Protein AF-A0A7C3WBP4-F1 (afdb_monomer_lite)

Radius of gyration: 30.8 Å; chains: 1; bounding box: 72×58×110 Å

Foldseek 3Di:
DVVVVVVVVVVVVVVVVVVVVVVVVLPDDLVNLLLVLLVVLLVLLVVLLVVVVVCLVPPQDVVCVVCVVVVVVLSVVSVVVSVVLVVCSVDPNVVVLLDLVNLVVLLVSLLVSCLSVQLPVPPSSLSSLCSSLSSLLSSLSSDPDNVVSLVSSVVSLVSSLVSSVVSCVVNPVDVVNCVVVVVVVVNVVSSVVSVVSSVVSSVVSVVSNVVVVVSVVVVVVVVVVVVVVVVVVVVVVVVVVVVVVVVVVVVVVVVVVVD

Secondary structure (DSSP, 8-state):
-HHHHHHHHHHHHHHHHHHHHHHHHHT--HHHHHHHHHHHHHHHHHHHHHHHHHHHHH---HHHHTTHHHHHHHHHHHHHHHHHHHHHHHSTTGGGGGSHHHHHHHHHHHHHHHHHTTS-STTHHHHHHTHHHHHHHHHGGG-S-HHHHHHHHHHHHHHHHHHHHHHHHHTT--HHHHHHTT-HHHHHHHHHHHHHHHHHHHHHHHHHHHHHHHHHHHHHHHHHHHHHHHHHHHHHHHHHHHHHHHHHHHHHHHHHH--

Structure (mmCIF, N/CA/C/O backbone):
data_AF-A0A7C3WBP4-F1
#
_entry.id   AF-A0A7C3WBP4-F1
#
loop_
_atom_site.group_PDB
_atom_site.id
_atom_site.type_symbol
_atom_site.label_atom_id
_atom_site.label_alt_id
_atom_site.label_comp_id
_atom_site.label_asym_id
_atom_site.label_entity_id
_atom_site.label_seq_id
_atom_site.pdbx_PDB_ins_code
_atom_site.Cartn_x
_atom_site.Cartn_y
_atom_site.Cartn_z
_atom_site.occupancy
_atom_site.B_iso_or_equiv
_atom_site.auth_seq_id
_atom_site.auth_comp_id
_atom_site.auth_asym_id
_atom_site.auth_atom_id
_atom_site.pdbx_PDB_model_num
ATOM 1 N N . MET A 1 1 ? 28.122 -47.695 -19.929 1.00 51.38 1 MET A N 1
ATOM 2 C CA . MET A 1 1 ? 27.807 -46.635 -20.919 1.00 51.38 1 MET A CA 1
ATOM 3 C C . MET A 1 1 ? 26.401 -46.049 -20.738 1.00 51.38 1 MET A C 1
ATOM 5 O O . MET A 1 1 ? 26.296 -44.835 -20.684 1.00 51.38 1 MET A O 1
ATOM 9 N N . LYS A 1 2 ? 25.347 -46.861 -20.530 1.00 47.09 2 LYS A N 1
ATOM 10 C CA . LYS A 1 2 ? 23.971 -46.376 -20.264 1.00 47.09 2 LYS A CA 1
ATOM 11 C C . LYS A 1 2 ? 23.819 -45.474 -19.022 1.00 47.09 2 LYS A C 1
ATOM 13 O O . LYS A 1 2 ? 23.093 -44.494 -19.085 1.00 47.09 2 LYS A O 1
ATOM 18 N N . HIS A 1 3 ? 24.561 -45.740 -17.943 1.00 45.12 3 HIS A N 1
ATOM 19 C CA . HIS A 1 3 ? 24.489 -44.931 -16.714 1.00 45.12 3 HIS A CA 1
ATOM 20 C C . HIS A 1 3 ? 24.993 -43.488 -16.873 1.00 45.12 3 HIS A C 1
ATOM 22 O O . HIS A 1 3 ? 24.473 -42.579 -16.243 1.00 45.12 3 HIS A O 1
ATOM 28 N N . LYS A 1 4 ? 25.977 -43.269 -17.754 1.00 44.66 4 LYS A N 1
ATOM 29 C CA . LYS A 1 4 ? 26.567 -41.944 -17.989 1.00 44.66 4 LYS A CA 1
ATOM 30 C C . LYS A 1 4 ? 25.650 -41.052 -18.834 1.00 44.66 4 LYS A C 1
ATOM 32 O O . LYS A 1 4 ? 25.711 -39.839 -18.731 1.00 44.66 4 LYS A O 1
ATOM 37 N N . VAL A 1 5 ? 24.787 -41.663 -19.651 1.00 46.84 5 VAL A N 1
ATOM 38 C CA . VAL A 1 5 ? 23.806 -40.956 -20.485 1.00 46.84 5 VAL A CA 1
ATOM 39 C C . VAL A 1 5 ? 22.612 -40.490 -19.647 1.00 46.84 5 VAL A C 1
ATOM 41 O O . VAL A 1 5 ? 22.175 -39.361 -19.826 1.00 46.84 5 VAL A O 1
ATOM 44 N N . SER A 1 6 ? 22.133 -41.286 -18.679 1.00 46.16 6 SER A N 1
ATOM 45 C CA . SER A 1 6 ? 21.039 -40.842 -17.796 1.00 46.16 6 SER A CA 1
ATOM 46 C C . SER A 1 6 ? 21.458 -39.687 -16.882 1.00 46.16 6 SER A C 1
ATOM 48 O O . SER A 1 6 ? 20.671 -38.786 -16.635 1.00 46.16 6 SER A O 1
ATOM 50 N N . GLU A 1 7 ? 22.707 -39.680 -16.417 1.00 45.12 7 GLU A N 1
ATOM 51 C CA . GLU A 1 7 ? 23.247 -38.618 -15.559 1.00 45.12 7 GLU A CA 1
ATOM 52 C C . GLU A 1 7 ? 23.439 -37.286 -16.312 1.00 45.12 7 GLU A C 1
ATOM 54 O O . GLU A 1 7 ? 23.287 -36.212 -15.734 1.00 45.12 7 GLU A O 1
ATOM 59 N N . ILE A 1 8 ? 23.719 -37.351 -17.620 1.00 50.28 8 ILE A N 1
ATOM 60 C CA . ILE A 1 8 ? 23.782 -36.174 -18.498 1.00 50.28 8 ILE A CA 1
ATOM 61 C C . ILE A 1 8 ? 22.373 -35.638 -18.780 1.00 50.28 8 ILE A C 1
ATOM 63 O O . ILE A 1 8 ? 22.179 -34.431 -18.719 1.00 50.28 8 ILE A O 1
ATOM 67 N N . ILE A 1 9 ? 21.387 -36.509 -19.024 1.00 51.59 9 ILE A N 1
ATOM 68 C CA . ILE A 1 9 ? 19.996 -36.095 -19.283 1.00 51.59 9 ILE A CA 1
ATOM 69 C C . ILE A 1 9 ? 19.389 -35.404 -18.051 1.00 51.59 9 ILE A C 1
ATOM 71 O O . ILE A 1 9 ? 18.814 -34.332 -18.185 1.00 51.59 9 ILE A O 1
ATOM 75 N N . ILE A 1 10 ? 19.607 -35.945 -16.846 1.00 52.06 10 ILE A N 1
ATOM 76 C CA . ILE A 1 10 ? 19.109 -35.336 -15.597 1.00 52.06 10 ILE A CA 1
ATOM 77 C C . ILE A 1 10 ? 19.755 -33.962 -15.349 1.00 52.06 10 ILE A C 1
ATOM 79 O O . ILE A 1 10 ? 19.073 -33.025 -1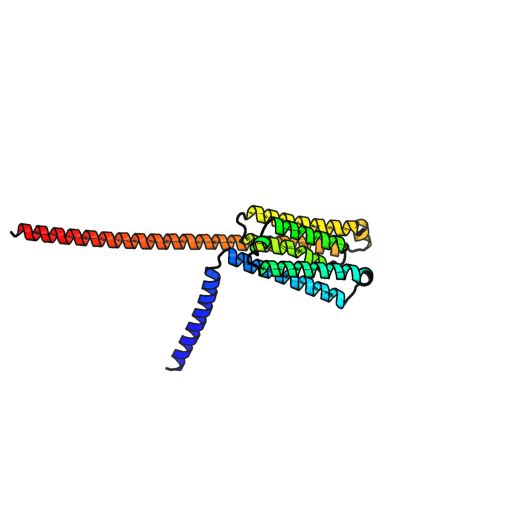4.942 1.00 52.06 10 ILE A O 1
ATOM 83 N N . LYS A 1 11 ? 21.054 -33.805 -15.646 1.00 49.25 11 LYS A N 1
ATOM 84 C CA . LYS A 1 11 ? 21.731 -32.502 -15.542 1.00 49.25 11 LYS A CA 1
ATOM 85 C C . LYS A 1 11 ? 21.245 -31.491 -16.576 1.00 49.25 11 LYS A C 1
ATOM 87 O O . LYS A 1 11 ? 21.217 -30.307 -16.266 1.00 49.25 11 LYS A O 1
ATOM 92 N N . VAL A 1 12 ? 20.886 -31.924 -17.784 1.00 52.22 12 VAL A N 1
ATOM 93 C CA . VAL A 1 12 ? 20.339 -31.034 -18.821 1.00 52.22 12 VAL A CA 1
ATOM 94 C C . VAL A 1 12 ? 18.941 -30.546 -18.432 1.00 52.22 12 VAL A C 1
ATOM 96 O O . VAL A 1 12 ? 18.700 -29.348 -18.533 1.00 52.22 12 VAL A O 1
ATOM 99 N N . ASP A 1 13 ? 18.085 -31.412 -17.880 1.00 49.28 13 ASP A N 1
ATOM 100 C CA . ASP A 1 13 ? 16.762 -31.020 -17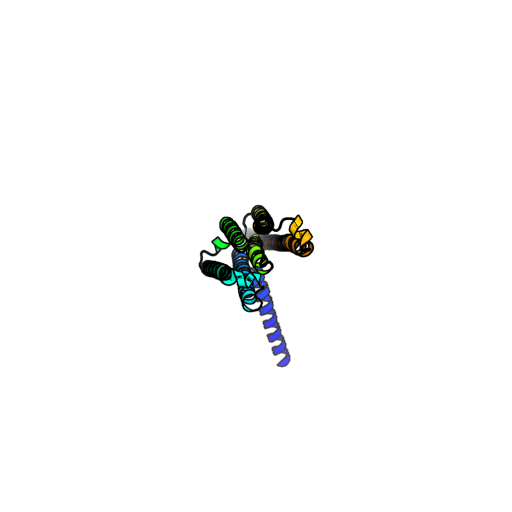.364 1.00 49.28 13 ASP A CA 1
ATOM 101 C C . ASP A 1 13 ? 16.864 -30.074 -16.153 1.00 49.28 13 ASP A C 1
ATOM 103 O O . ASP A 1 13 ? 16.147 -29.076 -16.080 1.00 49.28 13 ASP A O 1
ATOM 107 N N . GLU A 1 14 ? 17.782 -30.317 -15.208 1.00 49.53 14 GLU A N 1
ATOM 108 C CA . GLU A 1 14 ? 18.016 -29.384 -14.092 1.00 49.53 14 GLU A CA 1
ATOM 109 C C . GLU A 1 14 ? 18.546 -28.027 -14.574 1.00 49.53 14 GLU A C 1
ATOM 111 O O . GLU A 1 14 ? 18.129 -26.986 -14.061 1.00 49.53 14 GLU A O 1
ATOM 116 N N . ILE A 1 15 ? 19.432 -28.012 -15.575 1.00 51.66 15 ILE A N 1
ATOM 117 C CA . ILE A 1 15 ? 19.959 -26.774 -16.161 1.00 51.66 15 ILE A CA 1
ATOM 118 C C . ILE A 1 15 ? 18.868 -26.037 -16.940 1.00 51.66 15 ILE A C 1
ATOM 120 O O . ILE A 1 15 ? 18.790 -24.819 -16.811 1.00 51.66 15 ILE A O 1
ATOM 124 N N . GLU A 1 16 ? 17.998 -26.727 -17.681 1.00 47.56 16 GLU A N 1
ATOM 125 C CA . GLU A 1 16 ? 16.857 -26.111 -18.370 1.00 47.56 16 GLU A CA 1
ATOM 126 C C . GLU A 1 16 ? 15.838 -25.540 -17.388 1.00 47.56 16 GLU A C 1
ATOM 128 O O . GLU A 1 16 ? 15.382 -24.416 -17.581 1.00 47.56 16 GLU A O 1
ATOM 133 N N . VAL A 1 17 ? 15.524 -26.242 -16.297 1.00 53.50 17 VAL A N 1
ATOM 134 C CA . VAL A 1 17 ? 14.627 -25.720 -15.260 1.00 53.50 17 VAL A CA 1
ATOM 135 C C . VAL A 1 17 ? 15.263 -24.504 -14.587 1.00 53.50 17 VAL A C 1
ATOM 137 O O . VAL A 1 17 ? 14.624 -23.457 -14.498 1.00 53.50 17 VAL A O 1
ATOM 140 N N . VAL A 1 18 ? 16.533 -24.569 -14.179 1.00 49.41 18 VAL A N 1
ATOM 141 C CA . VAL A 1 18 ? 17.233 -23.429 -13.560 1.00 49.41 18 VAL A CA 1
ATOM 142 C C . VAL A 1 18 ? 17.379 -22.257 -14.536 1.00 49.41 18 VAL A C 1
ATOM 144 O O . VAL A 1 18 ? 17.159 -21.116 -14.126 1.00 49.41 18 VAL A O 1
ATOM 147 N N . MET A 1 19 ? 17.664 -22.508 -15.818 1.00 44.16 19 MET A N 1
ATOM 148 C CA . MET A 1 19 ? 17.686 -21.492 -16.876 1.00 44.16 19 MET A CA 1
ATOM 149 C C . MET A 1 19 ? 16.302 -20.916 -17.146 1.00 44.16 19 MET A C 1
ATOM 151 O O . MET A 1 19 ? 16.201 -19.715 -17.358 1.00 44.16 19 MET A O 1
ATOM 155 N N . MET A 1 20 ? 15.238 -21.714 -17.101 1.00 40.59 20 MET A N 1
ATOM 156 C CA . MET A 1 20 ? 13.864 -21.250 -17.285 1.00 40.59 20 MET A CA 1
ATOM 157 C C . MET A 1 20 ? 13.414 -20.397 -16.096 1.00 40.59 20 MET A C 1
ATOM 159 O O . MET A 1 20 ? 12.808 -19.348 -16.299 1.00 40.59 20 MET A O 1
ATOM 163 N N . TRP A 1 21 ? 13.784 -20.756 -14.863 1.00 43.97 21 TRP A N 1
ATOM 164 C CA . TRP A 1 21 ? 13.584 -19.909 -13.681 1.00 43.97 21 TRP A CA 1
ATOM 165 C C . TRP A 1 21 ? 14.428 -18.626 -13.743 1.00 43.97 21 TRP A C 1
ATOM 167 O O . TRP A 1 21 ? 13.912 -17.554 -13.420 1.00 43.97 21 TRP A O 1
ATOM 177 N N . HIS A 1 22 ? 15.679 -18.697 -14.214 1.00 42.62 22 HIS A N 1
ATOM 178 C CA . HIS A 1 22 ? 16.534 -17.523 -14.438 1.00 42.62 22 HIS A CA 1
ATOM 179 C C . HIS A 1 22 ? 15.993 -16.614 -15.549 1.00 42.62 22 HIS A C 1
ATOM 181 O O . HIS A 1 22 ? 15.959 -15.401 -15.371 1.00 42.62 22 HIS A O 1
ATOM 187 N N . ALA A 1 23 ? 15.518 -17.173 -16.663 1.00 39.62 23 ALA A N 1
ATOM 188 C CA . ALA A 1 23 ? 14.937 -16.454 -17.796 1.00 39.62 23 ALA A CA 1
ATOM 189 C C . ALA A 1 23 ? 13.583 -15.827 -17.432 1.00 39.62 23 ALA A C 1
ATOM 191 O O . ALA A 1 23 ? 13.348 -14.654 -17.722 1.00 39.62 23 ALA A O 1
ATOM 192 N N . MET A 1 24 ? 12.734 -16.558 -16.702 1.00 40.62 24 MET A N 1
ATOM 193 C CA . MET A 1 24 ? 11.450 -16.059 -16.204 1.00 40.62 24 MET A CA 1
ATOM 194 C C . MET A 1 24 ? 11.641 -14.927 -15.187 1.00 40.62 24 MET A C 1
ATOM 196 O O . MET A 1 24 ? 10.845 -13.988 -15.155 1.00 40.62 24 MET A O 1
ATOM 200 N N . TRP A 1 25 ? 12.714 -14.966 -14.389 1.00 42.81 25 TRP A N 1
ATOM 201 C CA . TRP A 1 25 ? 13.120 -13.824 -13.575 1.00 42.81 25 TRP A CA 1
ATOM 202 C C . TRP A 1 25 ? 13.765 -12.715 -14.404 1.00 42.81 25 TRP A C 1
ATOM 204 O O . TRP A 1 25 ? 13.549 -11.560 -14.049 1.00 42.81 25 TRP A O 1
ATOM 214 N N . HIS A 1 26 ? 14.481 -13.012 -15.498 1.00 47.22 26 HIS A N 1
ATOM 215 C CA . HIS A 1 26 ? 15.212 -12.063 -16.357 1.00 47.22 26 HIS A CA 1
ATOM 216 C C . HIS A 1 26 ? 14.367 -11.266 -17.367 1.00 47.22 26 HIS A C 1
ATOM 218 O O . HIS A 1 26 ? 14.842 -10.221 -17.818 1.00 47.22 26 HIS A O 1
ATOM 224 N N . SER A 1 27 ? 13.087 -11.588 -17.575 1.00 41.62 27 SER A N 1
ATOM 225 C CA . SER A 1 27 ? 12.196 -10.821 -18.471 1.00 41.62 27 SER A CA 1
ATOM 226 C C . SER A 1 27 ? 10.934 -10.234 -17.818 1.00 41.62 27 SER A C 1
ATOM 228 O O . SER A 1 27 ? 9.964 -9.937 -18.514 1.00 41.62 27 SER A O 1
ATOM 230 N N . MET A 1 28 ? 10.889 -10.081 -16.490 1.00 52.31 28 MET A N 1
ATOM 231 C CA . MET A 1 28 ? 9.718 -9.485 -15.839 1.00 52.31 28 MET A CA 1
ATOM 232 C C . MET A 1 28 ? 9.592 -7.994 -16.174 1.00 52.31 28 MET A C 1
ATOM 234 O O . MET A 1 28 ? 10.261 -7.149 -15.583 1.00 52.31 28 MET A O 1
ATOM 238 N N . ASN A 1 29 ? 8.681 -7.686 -17.095 1.00 65.31 29 ASN A N 1
ATOM 239 C CA . ASN A 1 29 ? 8.215 -6.333 -17.382 1.00 65.31 29 ASN A CA 1
ATOM 240 C C . ASN A 1 29 ? 7.653 -5.703 -16.085 1.00 65.31 29 ASN A C 1
ATOM 242 O O . ASN A 1 29 ? 6.989 -6.393 -15.301 1.00 65.31 29 ASN A O 1
ATOM 246 N N . ALA A 1 30 ? 7.888 -4.411 -15.835 1.00 62.41 30 ALA A N 1
ATOM 247 C CA . ALA A 1 30 ? 7.470 -3.713 -14.608 1.00 62.41 30 ALA A CA 1
ATOM 248 C C . ALA A 1 30 ? 5.969 -3.899 -14.292 1.00 62.41 30 ALA A C 1
ATOM 250 O O . ALA A 1 30 ? 5.559 -3.988 -13.131 1.00 62.41 30 ALA A O 1
ATOM 251 N N . GLN A 1 31 ? 5.150 -4.067 -15.332 1.00 66.31 31 GLN A N 1
ATOM 252 C CA . GLN A 1 31 ? 3.725 -4.371 -15.228 1.00 66.31 31 GLN A CA 1
ATOM 253 C C . GLN A 1 31 ? 3.434 -5.766 -14.638 1.00 66.31 31 GLN A C 1
ATOM 255 O O . GLN A 1 31 ? 2.521 -5.911 -13.824 1.00 66.31 31 GLN A O 1
ATOM 260 N N . GLN A 1 32 ? 4.221 -6.788 -14.991 1.00 71.50 32 GLN A N 1
ATOM 261 C CA . GLN A 1 32 ? 4.100 -8.140 -14.429 1.00 71.50 32 GLN A CA 1
ATOM 262 C C . GLN A 1 32 ? 4.554 -8.179 -12.967 1.00 71.50 32 GLN A C 1
ATOM 264 O O . GLN A 1 32 ? 3.916 -8.839 -12.145 1.00 71.50 32 GLN A O 1
ATOM 269 N N . VAL A 1 33 ? 5.615 -7.437 -12.628 1.00 70.44 33 VAL A N 1
ATOM 270 C CA . VAL A 1 33 ? 6.060 -7.253 -11.237 1.00 70.44 33 VAL A CA 1
ATOM 271 C C . VAL A 1 33 ? 4.937 -6.615 -10.419 1.00 70.44 33 VAL A C 1
ATOM 273 O O . VAL A 1 33 ? 4.509 -7.186 -9.417 1.00 70.44 33 VAL A O 1
ATOM 276 N N . GLY A 1 34 ? 4.375 -5.498 -10.891 1.00 69.69 34 GLY A N 1
ATOM 277 C CA . GLY A 1 34 ? 3.265 -4.814 -10.222 1.00 69.69 34 GLY A CA 1
ATOM 278 C C . GLY A 1 34 ? 2.016 -5.687 -10.059 1.00 69.69 34 GLY A C 1
ATOM 279 O O . GLY A 1 34 ? 1.352 -5.630 -9.022 1.00 69.69 34 GLY A O 1
ATOM 280 N N . TYR A 1 35 ? 1.705 -6.535 -11.042 1.00 76.12 35 TYR A N 1
ATOM 281 C CA . TYR A 1 35 ? 0.592 -7.482 -10.959 1.00 76.12 35 TYR A CA 1
ATOM 282 C C . TYR A 1 35 ? 0.813 -8.556 -9.885 1.00 76.12 35 TYR A C 1
ATOM 284 O O . TYR A 1 35 ? -0.060 -8.764 -9.041 1.00 76.12 35 TYR A O 1
ATOM 292 N N . ARG A 1 36 ? 1.993 -9.190 -9.847 1.00 76.19 36 ARG A N 1
ATOM 293 C CA . ARG A 1 36 ? 2.329 -10.185 -8.810 1.00 76.19 36 ARG A CA 1
ATOM 294 C C . ARG A 1 36 ? 2.331 -9.569 -7.410 1.00 76.19 36 ARG A C 1
ATOM 296 O O . ARG A 1 36 ? 1.821 -10.171 -6.472 1.00 76.19 36 ARG A O 1
ATOM 303 N N . LEU A 1 37 ? 2.834 -8.346 -7.277 1.00 74.00 37 LEU A N 1
ATOM 304 C CA . LEU A 1 37 ? 2.830 -7.611 -6.012 1.00 74.00 37 LEU A CA 1
ATOM 305 C C . LEU A 1 37 ? 1.409 -7.251 -5.547 1.00 74.00 37 LEU A C 1
ATOM 307 O O . LEU A 1 37 ? 1.123 -7.292 -4.352 1.00 74.00 37 LEU A O 1
ATOM 311 N N . SER A 1 38 ? 0.491 -6.986 -6.483 1.00 75.88 38 SER A N 1
ATOM 312 C CA . SER A 1 38 ? -0.932 -6.773 -6.173 1.00 75.88 38 SER A CA 1
ATOM 313 C C . SER A 1 38 ? -1.587 -8.049 -5.618 1.00 75.88 38 SER A C 1
ATOM 315 O O . SER A 1 38 ? -2.369 -7.971 -4.673 1.00 75.88 38 SER A O 1
ATOM 317 N N . TRP A 1 39 ? -1.222 -9.228 -6.135 1.00 80.19 39 TRP A N 1
ATOM 318 C CA . TRP A 1 39 ? -1.660 -10.520 -5.587 1.00 80.19 39 TRP A CA 1
ATOM 319 C C . TRP A 1 39 ? -1.155 -10.768 -4.167 1.00 80.19 39 TRP A C 1
ATOM 321 O O . TRP A 1 39 ? -1.930 -11.202 -3.316 1.00 80.19 39 TRP A O 1
ATOM 331 N N . VAL A 1 40 ? 0.112 -10.450 -3.888 1.00 78.56 40 VAL A N 1
ATOM 332 C CA . VAL A 1 40 ? 0.677 -10.556 -2.532 1.00 78.56 40 VAL A CA 1
ATOM 333 C C . VAL A 1 40 ? -0.095 -9.664 -1.559 1.00 78.56 40 VAL A C 1
ATOM 335 O O . VAL A 1 40 ? -0.485 -10.124 -0.487 1.00 78.56 40 VAL A O 1
ATOM 338 N N . ALA A 1 41 ? -0.392 -8.420 -1.950 1.00 75.44 41 ALA A N 1
ATOM 339 C CA . ALA A 1 41 ? -1.200 -7.517 -1.134 1.00 75.44 41 ALA A CA 1
ATOM 340 C C . ALA A 1 41 ? -2.596 -8.098 -0.848 1.00 75.44 41 ALA A C 1
ATOM 342 O O . ALA A 1 41 ? -3.038 -8.062 0.300 1.00 75.44 41 ALA A O 1
ATOM 343 N N . MET A 1 42 ? -3.269 -8.675 -1.853 1.00 82.19 42 MET A N 1
ATOM 344 C CA . MET A 1 42 ? -4.584 -9.307 -1.674 1.00 82.19 42 MET A CA 1
ATOM 345 C C . MET A 1 42 ? -4.533 -10.529 -0.758 1.00 82.19 42 MET A C 1
ATOM 347 O O . MET A 1 42 ? -5.394 -10.673 0.108 1.00 82.19 42 MET A O 1
ATOM 351 N N . LEU A 1 43 ? -3.509 -11.374 -0.887 1.00 81.75 43 LEU A N 1
ATOM 352 C CA . LEU A 1 43 ? -3.334 -12.542 -0.024 1.00 81.75 43 LEU A CA 1
ATOM 353 C C . LEU A 1 43 ? -3.158 -12.127 1.441 1.00 81.75 43 LEU A C 1
ATOM 355 O O . LEU A 1 43 ? -3.785 -12.711 2.322 1.00 81.75 43 LEU A O 1
ATOM 359 N N . ILE A 1 44 ? -2.389 -11.067 1.700 1.00 76.50 44 ILE A N 1
ATOM 360 C CA . ILE A 1 44 ? -2.230 -10.505 3.048 1.00 76.50 44 ILE A CA 1
ATOM 361 C C . ILE A 1 44 ? -3.580 -10.031 3.610 1.00 76.50 44 ILE A C 1
ATOM 363 O O . ILE A 1 44 ? -3.862 -10.289 4.780 1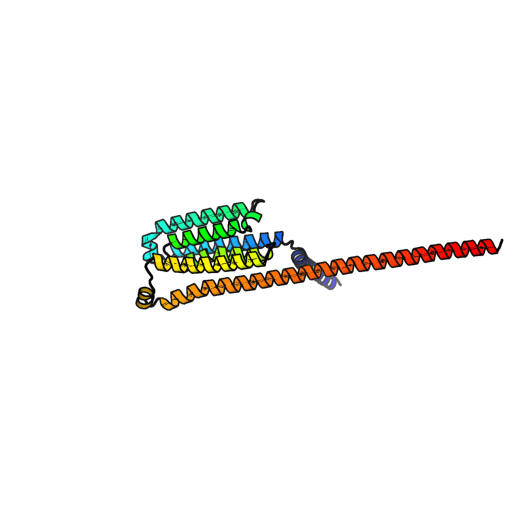.00 76.50 44 ILE A O 1
ATOM 367 N N . ARG A 1 45 ? -4.454 -9.419 2.790 1.00 77.31 45 ARG A N 1
ATOM 368 C CA . ARG A 1 45 ? -5.816 -9.046 3.230 1.00 77.31 45 ARG A CA 1
ATOM 369 C C . ARG A 1 45 ? -6.636 -10.256 3.641 1.00 77.31 45 ARG A C 1
ATOM 371 O O . ARG A 1 45 ? -7.273 -10.235 4.689 1.00 77.31 45 ARG A O 1
ATOM 378 N N . VAL A 1 46 ? -6.617 -11.304 2.819 1.00 80.50 46 VAL A N 1
ATOM 379 C CA . VAL A 1 46 ? -7.371 -12.534 3.080 1.00 80.50 46 VAL A CA 1
ATOM 380 C C . VAL A 1 46 ? -6.883 -13.191 4.368 1.00 80.50 46 VAL A C 1
ATOM 382 O O . VAL A 1 46 ? -7.701 -13.526 5.218 1.00 80.50 46 VAL A O 1
ATOM 385 N N . VAL A 1 47 ? -5.568 -13.308 4.565 1.00 80.44 47 VAL A N 1
ATOM 386 C CA . VAL A 1 47 ? -4.994 -13.869 5.799 1.00 80.44 47 VAL A CA 1
ATOM 387 C C . VAL A 1 47 ? -5.382 -13.032 7.022 1.00 80.44 47 VAL A C 1
ATOM 389 O O . VAL A 1 47 ? -5.785 -13.597 8.038 1.00 80.44 47 VAL A O 1
ATOM 392 N N . ALA A 1 48 ? -5.334 -11.700 6.924 1.00 74.25 48 ALA A N 1
ATOM 393 C CA . ALA A 1 48 ? -5.758 -10.813 8.007 1.00 74.25 48 ALA A CA 1
ATOM 394 C C . ALA A 1 48 ? -7.253 -10.972 8.343 1.00 74.25 48 ALA A C 1
ATOM 396 O O . ALA A 1 48 ? -7.609 -10.995 9.520 1.00 74.25 48 ALA A O 1
ATOM 397 N N . LEU A 1 49 ? -8.119 -11.140 7.336 1.00 76.81 49 LEU A N 1
ATOM 398 C CA . LEU A 1 49 ? -9.547 -11.418 7.532 1.00 76.81 49 LEU A CA 1
ATOM 399 C C . LEU A 1 49 ? -9.788 -12.792 8.162 1.00 76.81 49 LEU A C 1
ATOM 401 O O . LEU A 1 49 ? -10.580 -12.902 9.092 1.00 76.81 49 LEU A O 1
ATOM 405 N N . VAL A 1 50 ? -9.105 -13.840 7.700 1.00 77.06 50 VAL A N 1
ATOM 406 C CA . VAL A 1 50 ? -9.226 -15.187 8.283 1.00 77.06 50 VAL A CA 1
ATOM 407 C C . VAL A 1 50 ? -8.791 -15.172 9.747 1.00 77.06 50 VAL A C 1
ATOM 409 O O . VAL A 1 50 ? -9.486 -15.715 10.604 1.00 77.06 50 VAL A O 1
ATOM 412 N N . TYR A 1 51 ? -7.688 -14.487 10.052 1.00 73.69 51 TYR A N 1
ATOM 413 C CA . TYR A 1 51 ? -7.244 -14.273 11.426 1.00 73.69 51 TYR A CA 1
ATOM 414 C C . TYR A 1 51 ? -8.293 -13.504 12.248 1.00 73.69 51 TYR A C 1
ATOM 416 O O . TYR A 1 51 ? -8.585 -13.887 13.381 1.00 73.69 51 TYR A O 1
ATOM 424 N N . ALA A 1 52 ? -8.916 -12.475 11.663 1.00 68.81 52 ALA A N 1
ATOM 425 C CA . ALA A 1 52 ? -9.983 -11.703 12.296 1.00 68.81 52 ALA A CA 1
ATOM 426 C C . ALA A 1 52 ? -11.189 -12.557 12.698 1.00 68.81 52 ALA A C 1
ATOM 428 O O . ALA A 1 52 ? -11.629 -12.520 13.850 1.00 68.81 52 ALA A O 1
ATOM 429 N N . PHE A 1 53 ? -11.693 -13.351 11.753 1.00 70.88 53 PHE A N 1
ATOM 430 C CA . PHE A 1 53 ? -12.812 -14.262 11.973 1.00 70.88 53 PHE A CA 1
ATOM 431 C C . PHE A 1 53 ? -12.464 -15.364 12.981 1.00 70.88 53 PHE A C 1
ATOM 433 O O . PHE A 1 53 ? -13.284 -15.692 13.842 1.00 70.88 53 PHE A O 1
ATOM 440 N N . GLY A 1 54 ? -11.240 -15.897 12.923 1.00 68.31 54 GLY A N 1
ATOM 441 C CA . GLY A 1 54 ? -10.751 -16.896 13.872 1.00 68.31 54 GLY A CA 1
ATOM 442 C C . GLY A 1 54 ? -10.777 -16.390 15.315 1.00 68.31 54 GLY A C 1
ATOM 443 O O . GLY A 1 54 ? -11.365 -17.028 16.184 1.00 68.31 54 GLY A O 1
ATOM 444 N N . VAL A 1 55 ? -10.216 -15.210 15.587 1.00 64.88 55 VAL A N 1
ATOM 445 C CA . VAL A 1 55 ? -10.176 -14.671 16.960 1.00 64.88 55 VAL A CA 1
ATOM 446 C C . VAL A 1 55 ? -11.579 -14.392 17.512 1.00 64.88 55 VAL A C 1
ATOM 448 O O . VAL A 1 55 ? -11.840 -14.689 18.678 1.00 64.88 55 VAL A O 1
ATOM 451 N N . LEU A 1 56 ? -12.497 -13.893 16.677 1.00 63.69 56 LEU A N 1
ATOM 452 C CA . LEU A 1 56 ? -13.906 -13.711 17.047 1.00 63.69 56 LEU A CA 1
ATOM 453 C C . LEU A 1 56 ? -14.603 -15.018 17.440 1.00 63.69 56 LEU A C 1
ATOM 455 O O . LEU A 1 56 ? -15.473 -14.998 18.306 1.00 63.69 56 LEU A O 1
ATOM 459 N N . SER A 1 57 ? -14.217 -16.134 16.820 1.00 63.34 57 SER A N 1
ATOM 460 C CA . SER A 1 57 ? -14.877 -17.429 17.006 1.00 63.34 57 SER A CA 1
ATOM 461 C C . SER A 1 57 ? -14.355 -18.210 18.218 1.00 63.34 57 SER A C 1
ATOM 463 O O . SER A 1 57 ? -15.108 -18.983 18.802 1.00 63.34 57 SER A O 1
ATOM 465 N N . PHE A 1 58 ? -13.087 -18.022 18.609 1.00 56.12 58 PHE A N 1
ATOM 466 C CA . PHE A 1 58 ? -12.433 -18.877 19.614 1.00 56.12 58 PHE A CA 1
ATOM 467 C C . PHE A 1 58 ? -12.195 -18.216 20.982 1.00 56.12 58 PHE A C 1
ATOM 469 O O . PHE A 1 58 ? -12.194 -18.923 21.986 1.00 56.12 58 PHE A O 1
ATOM 476 N N . TYR A 1 59 ? -12.016 -16.890 21.060 1.00 52.50 59 TYR A N 1
ATOM 477 C CA . TYR A 1 59 ? -11.736 -16.194 22.327 1.00 52.50 59 TYR A CA 1
ATOM 478 C C . TYR A 1 59 ? -12.388 -14.803 22.370 1.00 52.50 59 TYR A C 1
ATOM 480 O O . TYR A 1 59 ? -11.694 -13.785 22.259 1.00 52.50 59 TYR A O 1
ATOM 488 N N . PRO A 1 60 ? -13.719 -14.709 22.552 1.00 53.34 60 PRO A N 1
ATOM 489 C CA . PRO A 1 60 ? -14.354 -13.421 22.746 1.00 53.34 60 PRO A CA 1
ATOM 490 C C . PRO A 1 60 ? -13.941 -12.886 24.119 1.00 53.34 60 PRO A C 1
ATOM 492 O O . PRO A 1 60 ? -14.472 -13.271 25.157 1.00 53.34 60 PRO A O 1
ATOM 495 N N . HIS A 1 61 ? -12.979 -11.964 24.131 1.00 53.22 61 HIS A N 1
ATOM 496 C CA . HIS A 1 61 ? -12.781 -11.060 25.260 1.00 53.22 61 HIS A CA 1
ATOM 497 C C . HIS A 1 61 ? -14.167 -10.509 25.670 1.00 53.22 61 HIS A C 1
ATOM 499 O O . HIS A 1 61 ? -14.972 -10.225 24.784 1.00 53.22 61 HIS A O 1
ATOM 505 N N . PRO A 1 62 ? -14.499 -10.317 26.955 1.00 51.78 62 PRO A N 1
ATOM 506 C CA . PRO A 1 62 ? -15.847 -9.898 27.380 1.00 51.78 62 PRO A CA 1
ATOM 507 C C . PRO A 1 62 ? -16.344 -8.602 26.702 1.00 51.78 62 PRO A C 1
ATOM 509 O O . PRO A 1 62 ? -17.536 -8.400 26.499 1.00 51.78 62 PRO A O 1
ATOM 512 N N . ILE A 1 63 ? -15.410 -7.760 26.256 1.00 54.03 63 ILE A N 1
ATOM 513 C CA . ILE A 1 63 ? -15.669 -6.546 25.467 1.00 54.03 63 ILE A CA 1
ATOM 514 C C . ILE A 1 63 ? -16.024 -6.859 23.990 1.00 54.03 63 ILE A C 1
ATOM 516 O O . ILE A 1 63 ? -16.751 -6.094 23.364 1.00 54.03 63 ILE A O 1
ATOM 520 N N . ILE A 1 64 ? -15.534 -7.969 23.420 1.00 53.88 64 ILE A N 1
ATOM 521 C CA . ILE A 1 64 ? -15.898 -8.495 22.085 1.00 53.88 64 ILE A CA 1
ATOM 522 C C . ILE A 1 64 ? -17.312 -9.076 22.121 1.00 53.88 64 ILE A C 1
ATOM 524 O O . ILE A 1 64 ? -18.105 -8.780 21.235 1.00 53.88 64 ILE A O 1
ATOM 528 N N . ALA A 1 65 ? -17.651 -9.840 23.163 1.00 57.50 65 ALA A N 1
ATOM 529 C CA . ALA A 1 65 ? -18.985 -10.421 23.317 1.00 57.50 65 ALA A CA 1
ATOM 530 C C . ALA A 1 65 ? -20.090 -9.349 23.409 1.00 57.50 65 ALA A C 1
ATOM 532 O O . ALA A 1 65 ? -21.174 -9.533 22.873 1.00 57.50 65 ALA A O 1
ATOM 533 N N . ALA A 1 66 ? -19.801 -8.195 24.024 1.00 60.16 66 ALA A N 1
ATOM 534 C CA . ALA A 1 66 ? -20.761 -7.095 24.169 1.00 60.16 66 ALA A CA 1
ATOM 535 C C . ALA A 1 66 ? -21.014 -6.285 22.878 1.00 60.16 66 ALA A C 1
ATOM 537 O O . ALA A 1 66 ? -21.967 -5.510 22.818 1.00 60.16 66 ALA A O 1
ATOM 538 N N . ARG A 1 67 ? -20.153 -6.413 21.858 1.00 67.38 67 ARG A N 1
ATOM 539 C CA . ARG A 1 67 ? -20.256 -5.693 20.570 1.00 67.38 67 ARG A CA 1
ATOM 540 C C . ARG A 1 67 ? -20.148 -6.633 19.366 1.00 67.38 67 ARG A C 1
ATOM 542 O O . ARG A 1 67 ? -19.847 -6.177 18.261 1.00 67.38 67 ARG A O 1
ATOM 549 N N . SER A 1 68 ? -20.366 -7.931 19.579 1.00 68.44 68 SER A N 1
ATOM 550 C CA . SER A 1 68 ? -20.099 -8.986 18.599 1.00 68.44 68 SER A CA 1
ATOM 551 C C . SER A 1 68 ? -20.823 -8.732 17.285 1.00 68.44 68 SER A C 1
ATOM 553 O O . SER A 1 68 ? -20.190 -8.787 16.239 1.00 68.44 68 SER A O 1
ATOM 555 N N . ASP A 1 69 ? -22.097 -8.344 17.337 1.00 72.25 69 ASP A N 1
ATOM 556 C CA . ASP A 1 69 ? -22.917 -8.133 16.141 1.00 72.25 69 ASP A CA 1
ATOM 557 C C . ASP A 1 69 ? -22.406 -6.971 15.283 1.00 72.25 69 ASP A C 1
ATOM 559 O O . ASP A 1 69 ? -22.239 -7.112 14.072 1.00 72.25 69 ASP A O 1
ATOM 563 N N . ALA A 1 70 ? -22.085 -5.831 15.900 1.00 74.88 70 ALA A N 1
ATOM 564 C CA . ALA A 1 70 ? -21.567 -4.666 15.181 1.00 74.88 70 ALA A CA 1
ATOM 565 C C . ALA A 1 70 ? -20.193 -4.945 14.546 1.00 74.88 70 ALA A C 1
ATOM 567 O O . ALA A 1 70 ? -19.930 -4.534 13.413 1.00 74.88 70 ALA A O 1
ATOM 568 N N . LEU A 1 71 ? -19.324 -5.673 15.255 1.00 73.88 71 LEU A N 1
ATOM 569 C CA . LEU A 1 71 ? -18.021 -6.089 14.737 1.00 73.88 71 LEU A CA 1
ATOM 570 C C . LEU A 1 71 ? -18.166 -7.105 13.602 1.00 73.88 71 LEU A C 1
ATOM 572 O O . LEU A 1 71 ? -17.459 -7.002 12.605 1.00 73.88 71 LEU A O 1
ATOM 576 N N . LEU A 1 72 ? -19.094 -8.053 13.715 1.00 77.00 72 LEU A N 1
ATOM 577 C CA . LEU A 1 72 ? -19.344 -9.066 12.692 1.00 77.00 72 LEU A CA 1
ATOM 578 C C . LEU A 1 72 ? -19.817 -8.412 11.386 1.00 77.00 72 LEU A C 1
ATOM 580 O O . LEU A 1 72 ? -19.276 -8.721 10.326 1.00 77.00 72 LEU A O 1
ATOM 584 N N . TRP A 1 73 ? -20.711 -7.419 11.457 1.00 80.44 73 TRP A N 1
ATOM 585 C CA . TRP A 1 73 ? -21.101 -6.614 10.291 1.00 80.44 73 TRP A CA 1
ATOM 586 C C . TRP A 1 73 ? -19.937 -5.821 9.682 1.00 80.44 73 TRP A C 1
ATOM 588 O O . TRP A 1 73 ? -19.822 -5.751 8.457 1.00 80.44 73 TRP A O 1
ATOM 598 N N . LEU A 1 74 ? -19.042 -5.262 10.506 1.00 79.69 74 LEU A N 1
ATOM 599 C CA . LEU A 1 74 ? -17.820 -4.601 10.026 1.00 79.69 74 LEU A CA 1
ATOM 600 C C . LEU A 1 74 ? -16.897 -5.578 9.281 1.00 79.69 74 LEU A C 1
ATOM 602 O O . LEU A 1 74 ? -16.362 -5.224 8.230 1.00 79.69 74 LEU A O 1
ATOM 606 N N . TRP A 1 75 ? -16.744 -6.811 9.772 1.00 77.75 75 TRP A N 1
ATOM 607 C CA . TRP A 1 75 ? -15.941 -7.838 9.101 1.00 77.75 75 TRP A CA 1
ATOM 608 C C . TRP A 1 75 ? -16.582 -8.355 7.821 1.00 77.75 75 TRP A C 1
ATOM 610 O O . TRP A 1 75 ? -15.873 -8.556 6.838 1.00 77.75 75 TRP A O 1
ATOM 620 N N . VAL A 1 76 ? -17.908 -8.503 7.786 1.00 82.81 76 VAL A N 1
ATOM 621 C CA . VAL A 1 76 ? -18.642 -8.810 6.550 1.00 82.81 76 VAL A CA 1
ATOM 622 C C . VAL A 1 76 ? -18.429 -7.700 5.521 1.00 82.81 76 VAL A C 1
ATOM 624 O O . VAL A 1 76 ? -18.091 -7.991 4.377 1.00 82.81 76 VAL A O 1
ATOM 627 N N . ALA A 1 77 ? -18.529 -6.428 5.918 1.00 84.25 77 ALA A N 1
ATOM 628 C CA . ALA A 1 77 ? -18.256 -5.304 5.023 1.00 84.25 77 ALA A CA 1
ATOM 629 C C . ALA A 1 77 ? -16.803 -5.314 4.506 1.00 84.25 77 ALA A C 1
ATOM 631 O O . ALA A 1 77 ? -16.570 -5.119 3.312 1.00 84.25 77 ALA A O 1
ATOM 632 N N . ALA A 1 78 ? -15.829 -5.596 5.376 1.00 81.69 78 ALA A N 1
ATOM 633 C CA . ALA A 1 78 ? -14.418 -5.719 5.009 1.00 81.69 78 ALA A CA 1
ATOM 634 C C . ALA A 1 78 ? -14.148 -6.912 4.067 1.00 81.69 78 ALA A C 1
ATOM 636 O O . ALA A 1 78 ? -13.361 -6.793 3.122 1.00 81.69 78 ALA A O 1
ATOM 637 N N . ALA A 1 79 ? -14.833 -8.039 4.275 1.00 83.94 79 ALA A N 1
ATOM 638 C CA . ALA A 1 79 ? -14.770 -9.212 3.410 1.00 83.94 79 ALA A CA 1
ATOM 639 C C . ALA A 1 79 ? -15.385 -8.931 2.033 1.00 83.94 79 ALA A C 1
ATOM 641 O O . ALA A 1 79 ? -14.752 -9.222 1.021 1.00 83.94 79 ALA A O 1
ATOM 642 N N . CYS A 1 80 ? -16.557 -8.290 1.979 1.00 87.69 80 CYS A N 1
ATOM 643 C CA . CYS A 1 80 ? -17.183 -7.854 0.729 1.00 87.69 80 CYS A CA 1
ATOM 644 C C . CYS A 1 80 ? -16.281 -6.886 -0.045 1.00 87.69 80 CYS A C 1
ATOM 646 O O . CYS A 1 80 ? -16.090 -7.052 -1.250 1.00 87.69 80 CYS A O 1
ATOM 648 N N . TYR A 1 81 ? -15.676 -5.914 0.644 1.00 86.31 81 TYR A N 1
ATOM 649 C CA . TYR A 1 81 ? -14.716 -4.995 0.035 1.00 86.31 81 TYR A CA 1
ATOM 650 C C . TYR A 1 81 ? -13.497 -5.743 -0.519 1.00 86.31 81 TYR A C 1
ATOM 652 O O . TYR A 1 81 ? -13.126 -5.542 -1.671 1.00 86.31 81 TYR A O 1
ATOM 660 N N . THR A 1 82 ? -12.916 -6.667 0.248 1.00 84.19 82 THR A N 1
ATOM 661 C CA . THR A 1 82 ? -11.772 -7.472 -0.212 1.00 84.19 82 THR A CA 1
ATOM 662 C C . THR A 1 82 ? -12.144 -8.356 -1.406 1.00 84.19 82 THR A C 1
ATOM 664 O O . THR A 1 82 ? -11.385 -8.418 -2.371 1.00 84.19 82 THR A O 1
ATOM 667 N N . GLY A 1 83 ? -13.329 -8.974 -1.399 1.00 85.25 83 GLY A N 1
ATOM 668 C CA . GLY A 1 83 ? -13.855 -9.731 -2.536 1.00 85.25 83 GLY A CA 1
ATOM 669 C C . GLY A 1 83 ? -13.991 -8.872 -3.794 1.00 85.25 83 GLY A C 1
ATOM 670 O O . GLY A 1 83 ? -13.544 -9.278 -4.865 1.00 85.25 83 GLY A O 1
ATOM 671 N N . LEU A 1 84 ? -14.512 -7.648 -3.663 1.00 88.19 84 LEU A N 1
ATOM 672 C CA . LEU A 1 84 ? -14.593 -6.691 -4.768 1.00 88.19 84 LEU A CA 1
ATOM 673 C C . LEU A 1 84 ? -13.204 -6.346 -5.328 1.00 88.19 84 LEU A C 1
ATOM 675 O O . LEU A 1 84 ? -13.027 -6.319 -6.543 1.00 88.19 84 LEU A O 1
ATOM 679 N N . LEU A 1 85 ? -12.197 -6.154 -4.473 1.00 85.38 85 LEU A N 1
ATOM 680 C CA . LEU A 1 85 ? -10.824 -5.904 -4.927 1.00 85.38 85 LEU A CA 1
ATOM 681 C C . LEU A 1 85 ? -10.212 -7.103 -5.660 1.00 85.38 85 LEU A C 1
ATOM 683 O O . LEU A 1 85 ? -9.506 -6.905 -6.648 1.00 85.38 85 LEU A O 1
ATOM 687 N N . ILE A 1 86 ? -10.505 -8.332 -5.224 1.00 84.56 86 ILE A N 1
ATOM 688 C CA . ILE A 1 86 ? -10.087 -9.555 -5.927 1.00 84.56 86 ILE A CA 1
ATOM 689 C C . ILE A 1 86 ? -10.738 -9.614 -7.314 1.00 84.56 86 ILE A C 1
ATOM 691 O O . ILE A 1 86 ? -10.051 -9.884 -8.297 1.00 84.56 86 ILE A O 1
ATOM 695 N N . VAL A 1 87 ? -12.030 -9.293 -7.425 1.00 86.81 87 VAL A N 1
ATOM 696 C CA . VAL A 1 87 ? -12.715 -9.211 -8.725 1.00 86.81 87 VAL A CA 1
ATOM 697 C C . VAL A 1 87 ? -12.049 -8.163 -9.621 1.00 86.81 87 VAL A C 1
ATOM 699 O O . VAL A 1 87 ? -11.721 -8.460 -10.767 1.00 86.81 87 VAL A O 1
ATOM 702 N N . VAL A 1 88 ? -11.759 -6.965 -9.103 1.00 85.25 88 VAL A N 1
ATOM 703 C CA . VAL A 1 88 ? -11.048 -5.914 -9.857 1.00 85.25 88 VAL A CA 1
ATOM 704 C C . VAL A 1 88 ? -9.644 -6.363 -10.287 1.00 85.25 88 VAL A C 1
ATOM 706 O O . VAL A 1 88 ? -9.207 -6.012 -11.383 1.00 85.25 88 VAL A O 1
ATOM 709 N N . LEU A 1 89 ? -8.941 -7.154 -9.469 1.00 83.81 89 LEU A N 1
ATOM 710 C CA . LEU A 1 89 ? -7.618 -7.700 -9.796 1.00 83.81 89 LEU A CA 1
ATOM 711 C C . LEU A 1 89 ? -7.670 -8.729 -10.938 1.00 83.81 89 LEU A C 1
ATOM 713 O O . LEU A 1 89 ? -6.737 -8.793 -11.745 1.00 83.81 89 LEU A O 1
ATOM 717 N N . LEU A 1 90 ? -8.741 -9.523 -11.005 1.00 84.88 90 LEU A N 1
ATOM 718 C CA . LEU A 1 90 ? -8.983 -10.495 -12.076 1.00 84.88 90 LEU A CA 1
ATOM 719 C C . LEU A 1 90 ? -9.399 -9.822 -13.391 1.00 84.88 90 LEU A C 1
ATOM 721 O O . LEU A 1 90 ? -9.127 -10.349 -14.467 1.00 84.88 90 LEU A O 1
ATOM 725 N N . LEU A 1 91 ? -10.027 -8.649 -13.313 1.00 86.69 91 LEU A N 1
ATOM 726 C CA . LEU A 1 91 ? -10.415 -7.859 -14.476 1.00 86.69 91 LEU A CA 1
ATOM 727 C C . LEU A 1 91 ? -9.209 -7.137 -15.117 1.00 86.69 91 LEU A C 1
ATOM 729 O O . LEU A 1 91 ? -8.224 -6.810 -14.445 1.00 86.69 91 LEU A O 1
ATOM 733 N N . PRO A 1 92 ? -9.292 -6.777 -16.414 1.00 78.12 92 PRO A N 1
ATOM 734 C CA . PRO A 1 92 ? -8.241 -6.021 -17.113 1.00 78.12 92 PRO A CA 1
ATOM 735 C C . PRO A 1 92 ? -8.030 -4.588 -16.572 1.00 78.12 92 PRO A C 1
ATOM 737 O O . PRO A 1 92 ? -7.136 -3.869 -17.014 1.00 78.12 92 PRO A O 1
ATOM 740 N N . ILE A 1 93 ? -8.817 -4.171 -15.575 1.00 80.44 93 ILE A N 1
ATOM 741 C CA . ILE A 1 93 ? -8.763 -2.856 -14.918 1.00 80.44 93 ILE A CA 1
ATOM 742 C C . ILE A 1 93 ? -7.815 -2.882 -13.695 1.00 80.44 93 ILE A C 1
ATOM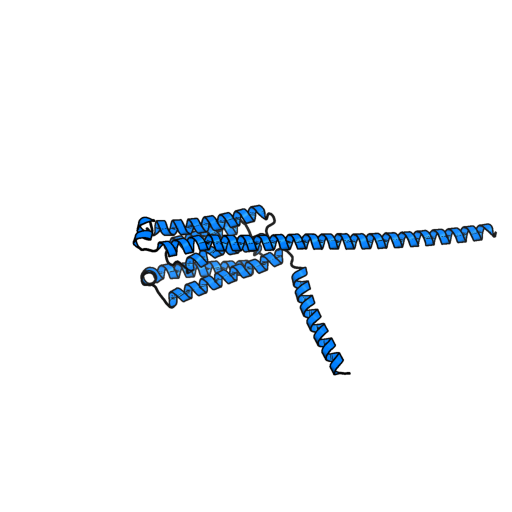 744 O O . ILE A 1 93 ? -7.678 -1.900 -12.972 1.00 80.44 93 ILE A O 1
ATOM 748 N N . ASN A 1 94 ? -7.080 -3.978 -13.474 1.00 77.25 94 ASN A N 1
ATOM 749 C CA . ASN A 1 94 ? -6.199 -4.162 -12.313 1.00 77.25 94 ASN A CA 1
ATOM 750 C C . ASN A 1 94 ? -5.129 -3.070 -12.098 1.00 77.25 94 ASN A C 1
ATOM 752 O O . ASN A 1 94 ? -4.600 -2.933 -10.995 1.00 77.25 94 ASN A O 1
ATOM 756 N N . HIS A 1 95 ? -4.803 -2.278 -13.125 1.00 76.12 95 HIS A N 1
ATOM 757 C CA . HIS A 1 95 ? -3.894 -1.137 -13.014 1.00 76.12 95 HIS A CA 1
ATOM 758 C C . HIS A 1 95 ? -4.434 -0.053 -12.079 1.00 76.12 95 HIS A C 1
ATOM 760 O O . HIS A 1 95 ? -3.648 0.631 -11.424 1.00 76.12 95 HIS A O 1
ATOM 766 N N . TRP A 1 96 ? -5.757 0.041 -11.940 1.00 80.56 96 TRP A N 1
ATOM 767 C CA . TRP A 1 96 ? -6.417 0.984 -11.048 1.00 80.56 96 TRP A CA 1
ATOM 768 C C . TRP A 1 96 ? -6.045 0.769 -9.574 1.00 80.56 96 TRP A C 1
ATOM 770 O O . TRP A 1 96 ? -5.813 1.742 -8.857 1.00 80.56 96 TRP A O 1
ATOM 780 N N . LEU A 1 97 ? -5.846 -0.485 -9.148 1.00 76.94 97 LEU A N 1
ATOM 781 C CA . LEU A 1 97 ? -5.414 -0.846 -7.785 1.00 76.94 97 LEU A CA 1
ATOM 782 C C . LEU A 1 97 ? -4.007 -0.330 -7.436 1.00 76.94 97 LEU A C 1
ATOM 784 O O . LEU A 1 97 ? -3.587 -0.352 -6.283 1.00 76.94 97 LEU A O 1
ATOM 788 N N . ARG A 1 98 ? -3.257 0.128 -8.441 1.00 75.44 98 ARG A N 1
ATOM 789 C CA . ARG A 1 98 ? -1.921 0.713 -8.297 1.00 75.44 98 ARG A CA 1
ATOM 790 C C . ARG A 1 98 ? -1.945 2.224 -8.501 1.00 75.44 98 ARG A C 1
ATOM 792 O O . ARG A 1 98 ? -0.891 2.852 -8.572 1.00 75.44 98 ARG A O 1
ATOM 799 N N . THR A 1 99 ? -3.106 2.855 -8.580 1.00 79.00 99 THR A N 1
ATOM 800 C CA . THR A 1 99 ? -3.183 4.310 -8.710 1.00 79.00 99 THR A CA 1
ATOM 801 C C . THR A 1 99 ? -3.092 4.980 -7.339 1.00 79.00 99 THR A C 1
ATOM 803 O O . THR A 1 99 ? -3.534 4.450 -6.322 1.00 79.00 99 THR A O 1
ATOM 806 N N . THR A 1 100 ? -2.496 6.170 -7.304 1.00 78.44 100 THR A N 1
ATOM 807 C CA . THR A 1 100 ? -2.471 7.038 -6.118 1.00 78.44 100 THR A CA 1
ATOM 808 C C . THR A 1 100 ? -3.865 7.284 -5.513 1.00 78.44 100 THR A C 1
ATOM 810 O O . THR A 1 100 ? -3.996 7.108 -4.301 1.00 78.44 100 THR A O 1
ATOM 813 N N . PRO A 1 101 ? -4.913 7.634 -6.295 1.00 82.25 101 PRO A N 1
ATOM 814 C CA . PRO A 1 101 ? -6.256 7.831 -5.743 1.00 82.25 101 PRO A CA 1
ATOM 815 C C . PRO A 1 101 ? -6.819 6.577 -5.072 1.00 82.25 101 PRO A C 1
ATOM 817 O O . PRO A 1 101 ? -7.434 6.694 -4.015 1.00 82.25 101 PRO A O 1
ATOM 820 N N . PHE A 1 102 ? -6.570 5.385 -5.625 1.00 84.12 102 PHE A N 1
ATOM 821 C CA . PHE A 1 102 ? -6.997 4.146 -4.982 1.00 84.12 102 PHE A CA 1
ATOM 822 C C . PHE A 1 102 ? -6.321 3.947 -3.623 1.00 84.12 102 PHE A C 1
ATOM 824 O O . PHE A 1 102 ? -7.006 3.655 -2.652 1.00 84.12 102 PHE A O 1
ATOM 831 N N . ILE A 1 103 ? -5.005 4.153 -3.517 1.00 80.69 103 ILE A N 1
ATOM 832 C CA . ILE A 1 103 ? -4.305 3.962 -2.235 1.00 80.69 103 ILE A CA 1
ATOM 833 C C . ILE A 1 103 ? -4.790 4.959 -1.179 1.00 80.69 103 ILE A C 1
ATOM 835 O O . ILE A 1 103 ? -4.957 4.592 -0.017 1.00 80.69 103 ILE A O 1
ATOM 839 N N . ALA A 1 104 ? -5.049 6.209 -1.571 1.00 79.06 104 ALA A N 1
ATOM 840 C CA . ALA A 1 104 ? -5.621 7.201 -0.667 1.00 79.06 104 ALA A CA 1
ATOM 841 C C . ALA A 1 104 ? -7.014 6.771 -0.177 1.00 79.06 104 ALA A C 1
ATOM 843 O O . ALA A 1 104 ? -7.262 6.762 1.028 1.00 79.06 104 ALA A O 1
ATOM 844 N N . LEU A 1 105 ? -7.893 6.350 -1.094 1.00 85.19 105 LEU A N 1
ATOM 845 C CA . LEU A 1 105 ? -9.222 5.829 -0.767 1.00 85.19 105 LEU A CA 1
ATOM 846 C C . LEU A 1 105 ? -9.137 4.618 0.170 1.00 85.19 105 LEU A C 1
ATOM 848 O O . LEU A 1 105 ? -9.825 4.567 1.185 1.00 85.19 105 LEU A O 1
ATOM 852 N N . ASP A 1 106 ? -8.273 3.663 -0.151 1.00 83.50 106 ASP A N 1
ATOM 853 C CA . ASP A 1 106 ? -8.095 2.430 0.605 1.00 83.50 106 ASP A CA 1
ATOM 854 C C . ASP A 1 106 ? -7.571 2.697 2.025 1.00 83.50 106 ASP A C 1
ATOM 856 O O . ASP A 1 106 ? -8.046 2.101 2.992 1.00 83.50 106 ASP A O 1
ATOM 860 N N . THR A 1 107 ? -6.676 3.677 2.168 1.00 79.88 107 THR A N 1
ATOM 861 C CA . THR A 1 107 ? -6.201 4.160 3.472 1.00 79.88 107 THR A CA 1
ATOM 862 C C . THR A 1 107 ? -7.338 4.796 4.272 1.00 79.88 107 THR A C 1
ATOM 864 O O . THR A 1 107 ? -7.503 4.491 5.451 1.00 79.88 107 THR A O 1
ATOM 867 N N . LEU A 1 108 ? -8.168 5.637 3.644 1.00 82.81 108 LEU A N 1
ATOM 868 C CA . LEU A 1 108 ? -9.325 6.255 4.302 1.00 82.81 108 LEU A CA 1
ATOM 869 C C . LEU A 1 108 ? -10.350 5.211 4.762 1.00 82.81 108 LEU A C 1
ATOM 871 O O . LEU A 1 108 ? -10.854 5.305 5.881 1.00 82.81 108 LEU A O 1
ATOM 875 N N . ILE A 1 109 ? -10.630 4.200 3.935 1.00 83.94 109 ILE A N 1
ATOM 876 C CA . ILE A 1 109 ? -11.531 3.094 4.287 1.00 83.94 109 ILE A CA 1
ATOM 877 C C . ILE A 1 109 ? -10.976 2.326 5.490 1.00 83.94 109 ILE A C 1
ATOM 879 O O . ILE A 1 109 ? -11.710 2.084 6.448 1.00 83.94 109 ILE A O 1
ATOM 883 N N . ALA A 1 110 ? -9.683 1.991 5.486 1.00 77.62 110 ALA A N 1
ATOM 884 C CA . ALA A 1 110 ? -9.047 1.309 6.610 1.00 77.62 110 ALA A CA 1
ATOM 885 C C . ALA A 1 110 ? -9.121 2.141 7.903 1.00 77.62 110 ALA A C 1
ATOM 887 O O . ALA A 1 110 ? -9.497 1.619 8.951 1.00 77.62 110 ALA A O 1
ATOM 888 N N . LEU A 1 111 ? -8.848 3.447 7.828 1.00 75.69 111 LEU A N 1
ATOM 889 C CA . LEU A 1 111 ? -8.958 4.365 8.967 1.00 75.69 111 LEU A CA 1
ATOM 890 C C . LEU A 1 111 ? -10.388 4.462 9.504 1.00 75.69 111 LEU A C 1
ATOM 892 O O . LEU A 1 111 ? -10.594 4.459 10.720 1.00 75.69 111 LEU A O 1
ATOM 896 N N . ALA A 1 112 ? -11.383 4.529 8.620 1.00 79.06 112 ALA A N 1
ATOM 897 C CA . ALA A 1 112 ? -12.786 4.557 9.012 1.00 79.06 112 ALA A CA 1
ATOM 898 C C . ALA A 1 112 ? -13.197 3.255 9.718 1.00 79.06 112 ALA A C 1
ATOM 900 O O . ALA A 1 112 ? -13.876 3.308 10.744 1.00 79.06 112 ALA A O 1
ATOM 901 N N . LEU A 1 113 ? -12.752 2.099 9.212 1.00 77.00 113 LEU A N 1
ATOM 902 C CA . LEU A 1 113 ? -13.008 0.793 9.826 1.00 77.00 113 LEU A CA 1
ATOM 903 C C . LEU A 1 113 ? -12.381 0.688 11.224 1.00 77.00 113 LEU A C 1
ATOM 905 O O . LEU A 1 113 ? -13.068 0.285 12.159 1.00 77.00 113 LEU A O 1
ATOM 909 N N . VAL A 1 114 ? -11.121 1.106 11.389 1.00 71.69 114 VAL A N 1
ATOM 910 C CA . VAL A 1 114 ? -10.415 1.092 12.687 1.00 71.69 114 VAL A CA 1
ATOM 911 C C . VAL A 1 114 ? -11.118 1.971 13.718 1.00 71.69 114 VAL A C 1
ATOM 913 O O . VAL A 1 114 ? -11.330 1.541 14.851 1.00 71.69 114 VAL A O 1
ATOM 916 N N . ASN A 1 115 ? -11.513 3.185 13.329 1.00 71.94 115 ASN A N 1
ATOM 917 C CA . ASN A 1 115 ? -12.203 4.097 14.240 1.00 71.94 115 ASN A CA 1
ATOM 918 C C . ASN A 1 115 ? -13.608 3.592 14.596 1.00 71.94 115 ASN A C 1
ATOM 920 O O . ASN A 1 115 ? -14.006 3.667 15.754 1.00 71.94 115 ASN A O 1
ATOM 924 N N . ARG A 1 116 ? -14.351 3.010 13.643 1.00 74.69 116 ARG A N 1
ATOM 925 C CA . ARG A 1 116 ? -15.665 2.407 13.937 1.00 74.69 116 ARG A CA 1
ATOM 926 C C . ARG A 1 116 ? -15.585 1.160 14.805 1.00 74.69 116 ARG A C 1
ATOM 928 O O . ARG A 1 116 ? -16.526 0.882 15.542 1.00 74.69 116 ARG A O 1
ATOM 935 N N . ALA A 1 117 ? -14.478 0.432 14.742 1.00 67.25 117 ALA A N 1
ATOM 936 C CA . ALA A 1 117 ? -14.228 -0.701 15.617 1.00 67.25 117 ALA A CA 1
ATOM 937 C C . ALA A 1 117 ? -13.871 -0.295 17.059 1.00 67.25 117 ALA A C 1
ATOM 939 O O . ALA A 1 117 ? -13.735 -1.175 17.908 1.00 67.25 117 ALA A O 1
ATOM 940 N N . GLY A 1 118 ? -13.738 1.006 17.351 1.00 59.53 118 GLY A N 1
ATOM 941 C CA . GLY A 1 118 ? -13.486 1.516 18.698 1.00 59.53 118 GLY A CA 1
ATOM 942 C C . GLY A 1 118 ? -12.099 1.161 19.219 1.00 59.53 118 GLY A C 1
ATOM 943 O O . GLY A 1 118 ? -11.995 0.638 20.328 1.00 59.53 118 GLY A O 1
ATOM 944 N N . GLY A 1 119 ? -11.061 1.356 18.385 1.00 52.69 119 GLY A N 1
ATOM 945 C CA . GLY A 1 119 ? -9.649 1.507 18.796 1.00 52.69 119 GLY A CA 1
ATOM 946 C C . GLY A 1 119 ? -9.006 0.364 19.599 1.00 52.69 119 GLY A C 1
ATOM 947 O O . GLY A 1 119 ? -7.830 0.428 19.964 1.00 52.69 119 GLY A O 1
ATOM 948 N N . GLY A 1 120 ? -9.754 -0.703 19.879 1.00 47.84 120 GLY A N 1
ATOM 949 C CA . GLY A 1 120 ? -9.563 -1.525 21.073 1.00 47.84 120 GLY A CA 1
ATOM 950 C C . GLY A 1 120 ? -9.461 -3.028 20.835 1.00 47.84 120 GLY A C 1
ATOM 951 O O . GLY A 1 120 ? -9.041 -3.749 21.735 1.00 47.84 120 GLY A O 1
ATOM 952 N N . TYR A 1 121 ? -9.728 -3.536 19.633 1.00 53.53 121 TYR A N 1
ATOM 953 C CA . TYR A 1 121 ? -9.579 -4.971 19.336 1.00 53.53 121 TYR A CA 1
ATOM 954 C C . TYR A 1 121 ? -8.232 -5.210 18.630 1.00 53.53 121 TYR A C 1
ATOM 956 O O . TYR A 1 121 ? -8.123 -5.462 17.428 1.00 53.53 121 TYR A O 1
ATOM 964 N N . ARG A 1 122 ? -7.179 -4.976 19.426 1.00 58.22 122 ARG A N 1
ATOM 965 C CA . ARG A 1 122 ? -5.947 -4.251 19.066 1.00 58.22 122 ARG A CA 1
ATOM 966 C C . ARG A 1 122 ? -4.923 -4.940 18.142 1.00 58.22 122 ARG A C 1
ATOM 968 O O . ARG A 1 122 ? -4.054 -4.243 17.621 1.00 58.22 122 ARG A O 1
ATOM 975 N N . ASN A 1 123 ? -5.008 -6.246 17.880 1.00 56.50 123 ASN A N 1
ATOM 976 C CA . ASN A 1 123 ? -4.091 -6.918 16.933 1.00 56.50 123 ASN A CA 1
ATOM 977 C C . ASN A 1 123 ? -4.685 -7.067 15.529 1.00 56.50 123 ASN A C 1
ATOM 979 O O . ASN A 1 123 ? -3.973 -6.993 14.537 1.00 56.50 123 ASN A O 1
ATOM 983 N N . ILE A 1 124 ? -5.997 -7.257 15.432 1.00 56.75 124 ILE A N 1
ATOM 984 C CA . ILE A 1 124 ? -6.641 -7.607 14.167 1.00 56.75 124 ILE A CA 1
ATOM 985 C C . ILE A 1 124 ? -6.870 -6.353 13.319 1.00 56.75 124 ILE A C 1
ATOM 987 O O . ILE A 1 124 ? -6.547 -6.328 12.136 1.00 56.75 124 ILE A O 1
ATOM 991 N N . PHE A 1 125 ? -7.374 -5.279 13.934 1.00 60.06 125 PHE A N 1
ATOM 992 C CA . PHE A 1 125 ? -7.570 -4.006 13.238 1.00 60.06 125 PHE A CA 1
ATOM 993 C C . PHE A 1 125 ? -6.256 -3.270 12.963 1.00 60.06 125 PHE A C 1
ATOM 995 O O . PHE A 1 125 ? -6.194 -2.531 11.987 1.00 60.06 125 PHE A O 1
ATOM 1002 N N . SER A 1 126 ? -5.200 -3.509 13.754 1.00 60.94 126 SER A N 1
ATOM 1003 C CA . SER A 1 126 ? -3.852 -3.018 13.432 1.00 60.94 126 SER A CA 1
ATOM 1004 C C . SER A 1 126 ? -3.228 -3.783 12.266 1.00 60.94 126 SER A C 1
ATOM 1006 O O . SER A 1 126 ? -2.674 -3.174 11.358 1.00 60.94 126 SER A O 1
ATOM 1008 N N . LEU A 1 127 ? -3.400 -5.107 12.209 1.00 64.00 127 LEU A N 1
ATOM 1009 C CA . LEU A 1 127 ? -3.059 -5.898 11.022 1.00 64.00 127 LEU A CA 1
ATOM 1010 C C . LEU A 1 127 ? -3.818 -5.406 9.783 1.00 64.00 127 LEU A C 1
ATOM 1012 O O . LEU A 1 127 ? -3.229 -5.277 8.712 1.00 64.00 127 LEU A O 1
ATOM 1016 N N . TYR A 1 128 ? -5.104 -5.079 9.929 1.00 65.19 128 TYR A N 1
ATOM 1017 C CA . TYR A 1 128 ? -5.917 -4.588 8.820 1.00 65.19 128 TYR A CA 1
ATOM 1018 C C . TYR A 1 128 ? -5.539 -3.162 8.385 1.00 65.19 128 TYR A C 1
ATOM 1020 O O . TYR A 1 128 ? -5.537 -2.859 7.196 1.00 65.19 128 TYR A O 1
ATOM 1028 N N . SER A 1 129 ? -5.155 -2.283 9.313 1.00 65.25 129 SER A N 1
ATOM 1029 C CA . SER A 1 129 ? -4.690 -0.923 9.001 1.00 65.25 129 SER A CA 1
ATOM 1030 C C . SER A 1 129 ? -3.267 -0.870 8.439 1.00 65.25 129 SER A C 1
ATOM 1032 O O . SER A 1 129 ? -2.879 0.139 7.858 1.00 65.25 129 SER A O 1
ATOM 1034 N N . LEU A 1 130 ? -2.503 -1.961 8.543 1.00 68.50 130 LEU A N 1
ATOM 1035 C CA . LEU A 1 130 ? -1.209 -2.124 7.874 1.00 68.50 130 LEU A CA 1
ATOM 1036 C C . LEU A 1 130 ? -1.346 -2.510 6.395 1.00 68.50 130 LEU A C 1
ATOM 1038 O O . LEU A 1 130 ? -0.402 -2.329 5.625 1.00 68.50 130 LEU A O 1
ATOM 1042 N N . ILE A 1 131 ? -2.511 -3.002 5.968 1.00 70.81 131 ILE A N 1
ATOM 1043 C CA . ILE A 1 131 ? -2.759 -3.424 4.585 1.00 70.81 131 ILE A CA 1
ATOM 1044 C C . ILE A 1 131 ? -2.540 -2.283 3.575 1.00 70.81 131 ILE A C 1
ATOM 1046 O O . ILE A 1 131 ? -1.868 -2.531 2.567 1.00 70.81 131 ILE A O 1
ATOM 1050 N N . PRO A 1 132 ? -3.036 -1.046 3.787 1.00 68.56 132 PRO A N 1
ATOM 1051 C CA . PRO A 1 132 ? -2.739 0.070 2.891 1.00 68.56 132 PRO A CA 1
ATOM 1052 C C . PRO A 1 132 ? -1.244 0.397 2.834 1.00 68.56 132 PRO A C 1
ATOM 1054 O O . PRO A 1 132 ? -0.731 0.661 1.751 1.00 68.56 132 PRO A O 1
ATOM 1057 N N . SER A 1 133 ? -0.519 0.302 3.957 1.00 70.12 133 SER A N 1
ATOM 1058 C CA . SER A 1 133 ? 0.940 0.505 4.011 1.00 70.12 133 SER A CA 1
ATOM 1059 C C . SER A 1 133 ? 1.688 -0.548 3.192 1.00 70.12 133 SER A C 1
ATOM 1061 O O . SER A 1 133 ? 2.573 -0.213 2.407 1.00 70.12 133 SER A O 1
ATOM 1063 N N . VAL A 1 134 ? 1.288 -1.817 3.306 1.00 68.50 134 VAL A N 1
ATOM 1064 C CA . VAL A 1 134 ? 1.813 -2.920 2.488 1.00 68.50 134 VAL A CA 1
ATOM 1065 C C . VAL A 1 134 ? 1.473 -2.706 1.013 1.00 68.50 134 VAL A C 1
ATOM 1067 O O . VAL A 1 134 ? 2.343 -2.817 0.157 1.00 68.50 134 VAL A O 1
ATOM 1070 N N . THR A 1 135 ? 0.233 -2.335 0.697 1.00 68.81 135 THR A N 1
ATOM 1071 C CA . THR A 1 135 ? -0.219 -2.092 -0.683 1.00 68.81 135 THR A CA 1
ATOM 1072 C C . THR A 1 135 ? 0.540 -0.914 -1.311 1.00 68.81 135 THR A C 1
ATOM 1074 O O . THR A 1 135 ? 0.999 -0.999 -2.450 1.00 68.81 135 THR A O 1
ATOM 1077 N N . ALA A 1 136 ? 0.744 0.167 -0.555 1.00 66.62 136 ALA A N 1
ATOM 1078 C CA . ALA A 1 136 ? 1.542 1.317 -0.962 1.00 66.62 136 ALA A CA 1
ATOM 1079 C C . ALA A 1 136 ? 3.002 0.919 -1.208 1.00 66.62 136 ALA A C 1
ATOM 1081 O O . ALA A 1 136 ? 3.544 1.231 -2.273 1.00 66.62 136 ALA A O 1
ATOM 1082 N N . ALA A 1 137 ? 3.604 0.169 -0.283 1.00 66.06 137 ALA A N 1
ATOM 1083 C CA . ALA A 1 137 ? 4.985 -0.285 -0.381 1.00 66.06 137 ALA A CA 1
ATOM 1084 C C . ALA A 1 137 ? 5.218 -1.201 -1.588 1.00 66.06 137 ALA A C 1
ATOM 1086 O O . ALA A 1 137 ? 6.140 -0.992 -2.369 1.00 66.06 137 ALA A O 1
ATOM 1087 N N . LEU A 1 138 ? 4.326 -2.165 -1.804 1.00 66.75 138 LEU A N 1
ATOM 1088 C CA . LEU A 1 138 ? 4.395 -3.112 -2.917 1.00 66.75 138 LEU A CA 1
ATOM 1089 C C . LEU A 1 138 ? 4.085 -2.462 -4.277 1.00 66.75 138 LEU A C 1
ATOM 1091 O O . LEU A 1 138 ? 4.347 -3.047 -5.322 1.00 66.75 138 LEU A O 1
ATOM 1095 N N . SER A 1 139 ? 3.556 -1.239 -4.292 1.00 65.94 139 SER A N 1
ATOM 1096 C CA . SER A 1 139 ? 3.273 -0.505 -5.529 1.00 65.94 139 SER A CA 1
ATOM 1097 C C . SER A 1 139 ? 4.409 0.420 -5.995 1.00 65.94 139 SER A C 1
ATOM 1099 O O . SER A 1 139 ? 4.411 0.841 -7.154 1.00 65.94 139 SER A O 1
ATOM 1101 N N . LEU A 1 140 ? 5.386 0.710 -5.124 1.00 65.56 140 LEU A N 1
ATOM 1102 C CA . LEU A 1 140 ? 6.567 1.545 -5.404 1.00 65.56 140 LEU A CA 1
ATOM 1103 C C . LEU A 1 140 ? 7.397 1.101 -6.621 1.00 65.56 140 LEU A C 1
ATOM 1105 O O . LEU A 1 140 ? 7.736 1.972 -7.425 1.00 65.56 140 LEU A O 1
ATOM 1109 N N . PRO A 1 141 ? 7.678 -0.203 -6.818 1.00 60.94 141 PRO A N 1
ATOM 1110 C CA . PRO A 1 141 ? 8.477 -0.679 -7.953 1.00 60.94 141 PRO A CA 1
ATOM 1111 C C . PRO A 1 141 ? 7.782 -0.510 -9.313 1.00 60.94 141 PRO A C 1
ATOM 1113 O O . PRO A 1 141 ? 8.404 -0.648 -10.358 1.00 60.94 141 PRO A O 1
ATOM 1116 N N . SER A 1 142 ? 6.470 -0.259 -9.324 1.00 62.47 142 SER A N 1
ATOM 1117 C CA . SER A 1 142 ? 5.689 -0.057 -10.554 1.00 62.47 142 SER A CA 1
ATOM 1118 C C . SER A 1 142 ? 5.347 1.411 -10.826 1.00 62.47 142 SER A C 1
ATOM 1120 O O . SER A 1 142 ? 4.602 1.701 -11.758 1.00 62.47 142 SER A O 1
ATOM 1122 N N . ALA A 1 143 ? 5.823 2.336 -9.988 1.00 65.44 143 ALA A N 1
ATOM 1123 C CA . ALA A 1 143 ? 5.479 3.746 -10.092 1.00 65.44 143 ALA A CA 1
ATOM 1124 C C . ALA A 1 143 ? 6.429 4.487 -11.039 1.00 65.44 143 ALA A C 1
ATOM 1126 O O . ALA A 1 143 ? 7.638 4.437 -10.851 1.00 65.44 143 ALA A O 1
ATOM 1127 N N . GLU A 1 144 ? 5.871 5.266 -11.968 1.00 64.44 144 GLU A N 1
ATOM 1128 C CA . GLU A 1 144 ? 6.641 6.146 -12.866 1.00 64.44 144 GLU A CA 1
ATOM 1129 C C . GLU A 1 144 ? 7.489 7.177 -12.101 1.00 64.44 144 GLU A C 1
ATOM 1131 O O . GLU A 1 144 ? 8.562 7.568 -12.542 1.00 64.44 144 GLU A O 1
ATOM 1136 N N . HIS A 1 145 ? 7.003 7.626 -10.937 1.00 72.44 145 HIS A N 1
ATOM 1137 C CA . HIS A 1 145 ? 7.657 8.637 -10.108 1.00 72.44 145 HIS A CA 1
ATOM 1138 C C . HIS A 1 145 ? 7.923 8.088 -8.702 1.00 72.44 145 HIS A C 1
ATOM 1140 O O . HIS A 1 145 ? 7.112 8.270 -7.785 1.00 72.44 145 HIS A O 1
ATOM 1146 N N . HIS A 1 146 ? 9.078 7.443 -8.518 1.00 70.75 146 HIS A N 1
ATOM 1147 C CA . HIS A 1 146 ? 9.454 6.781 -7.261 1.00 70.75 146 HIS A CA 1
ATOM 1148 C C . HIS A 1 146 ? 9.373 7.707 -6.036 1.00 70.75 146 HIS A C 1
ATOM 1150 O O . HIS A 1 146 ? 8.843 7.310 -5.001 1.00 70.75 146 HIS A O 1
ATOM 1156 N N . PHE A 1 147 ? 9.804 8.968 -6.159 1.00 70.75 147 PHE A N 1
ATOM 1157 C CA . PHE A 1 147 ? 9.789 9.926 -5.047 1.00 70.75 147 PHE A CA 1
ATOM 1158 C C . PHE A 1 147 ? 8.372 10.289 -4.580 1.00 70.75 147 PHE A C 1
ATOM 1160 O O . PHE A 1 147 ? 8.075 10.243 -3.386 1.00 70.75 147 PHE A O 1
ATOM 1167 N N . ARG A 1 148 ? 7.456 10.578 -5.518 1.00 69.81 148 ARG A N 1
ATOM 1168 C CA . ARG A 1 148 ? 6.043 10.854 -5.193 1.00 69.81 148 ARG A CA 1
ATOM 1169 C C . ARG A 1 148 ? 5.396 9.656 -4.504 1.00 69.81 148 ARG A C 1
ATOM 1171 O O . ARG A 1 148 ? 4.587 9.820 -3.595 1.00 69.81 148 ARG A O 1
ATOM 1178 N N . ARG A 1 149 ? 5.767 8.445 -4.921 1.00 72.50 149 ARG A N 1
ATOM 1179 C CA . ARG A 1 149 ? 5.243 7.214 -4.335 1.00 72.50 149 ARG A CA 1
ATOM 1180 C C . ARG A 1 149 ? 5.841 6.904 -2.962 1.00 72.50 149 ARG A C 1
ATOM 1182 O O . ARG A 1 149 ? 5.128 6.397 -2.102 1.00 72.50 149 ARG A O 1
ATOM 1189 N N . ALA A 1 150 ? 7.099 7.268 -2.726 1.00 71.50 150 ALA A N 1
ATOM 1190 C CA . ALA A 1 150 ? 7.739 7.152 -1.418 1.00 71.50 150 ALA A CA 1
ATOM 1191 C C . ALA A 1 150 ? 7.126 8.139 -0.415 1.00 71.50 150 ALA A C 1
ATOM 1193 O O . ALA A 1 150 ? 6.817 7.757 0.712 1.00 71.50 150 ALA A O 1
ATOM 1194 N N . MET A 1 151 ? 6.847 9.374 -0.849 1.00 77.44 151 MET A N 1
ATOM 1195 C CA . MET A 1 151 ? 6.069 10.335 -0.059 1.00 77.44 151 MET A CA 1
ATOM 1196 C C . MET A 1 151 ? 4.677 9.801 0.279 1.00 77.44 151 MET A C 1
ATOM 1198 O O . MET A 1 151 ? 4.227 9.951 1.411 1.00 77.44 151 MET A O 1
ATOM 1202 N N . LEU A 1 152 ? 4.012 9.141 -0.673 1.00 76.88 152 LEU A N 1
ATOM 1203 C CA . LEU A 1 152 ? 2.713 8.519 -0.435 1.00 76.88 152 LEU A CA 1
ATOM 1204 C C . LEU A 1 152 ? 2.797 7.395 0.608 1.00 76.88 152 LEU A C 1
ATOM 1206 O O . LEU A 1 152 ? 1.971 7.370 1.512 1.00 76.88 152 LEU A O 1
ATOM 1210 N N . LEU A 1 153 ? 3.809 6.522 0.547 1.00 79.44 153 LEU A N 1
ATOM 1211 C CA . LEU A 1 153 ? 4.045 5.513 1.588 1.00 79.44 153 LEU A CA 1
ATOM 1212 C C . LEU A 1 153 ? 4.247 6.165 2.965 1.00 79.44 153 LEU A C 1
ATOM 1214 O O . LEU A 1 153 ? 3.598 5.763 3.927 1.00 79.44 153 LEU A O 1
ATOM 1218 N N . GLY A 1 154 ? 5.092 7.197 3.049 1.00 76.19 154 GLY A N 1
ATOM 1219 C CA . GLY A 1 154 ? 5.294 7.955 4.286 1.00 76.19 154 GLY A CA 1
ATOM 1220 C C . GLY A 1 154 ? 3.988 8.556 4.814 1.00 76.19 154 GLY A C 1
ATOM 1221 O O . GLY A 1 154 ? 3.671 8.410 5.992 1.00 76.19 154 GLY A O 1
ATOM 1222 N N . GLY A 1 155 ? 3.183 9.148 3.929 1.00 77.31 155 GLY A N 1
ATOM 1223 C CA . GLY A 1 155 ? 1.861 9.679 4.258 1.00 77.31 155 GLY A CA 1
ATOM 1224 C C . GLY A 1 155 ? 0.898 8.612 4.781 1.00 77.31 155 GLY A C 1
ATOM 1225 O O . GLY A 1 155 ? 0.218 8.851 5.774 1.00 77.31 155 GLY A O 1
ATOM 1226 N N . VAL A 1 156 ? 0.876 7.420 4.177 1.00 79.88 156 VAL A N 1
ATOM 1227 C CA . VAL A 1 156 ? 0.039 6.292 4.624 1.00 79.88 156 VAL A CA 1
ATOM 1228 C C . VAL A 1 156 ? 0.466 5.794 6.007 1.00 79.88 156 VAL A C 1
ATOM 1230 O O . VAL A 1 156 ? -0.392 5.561 6.859 1.00 79.88 156 VAL A O 1
ATOM 1233 N N . VAL A 1 157 ? 1.772 5.688 6.274 1.00 78.81 157 VAL A N 1
ATOM 1234 C CA . VAL A 1 157 ? 2.295 5.285 7.593 1.00 78.81 157 VAL A CA 1
ATOM 1235 C C . VAL A 1 157 ? 1.925 6.316 8.664 1.00 78.81 157 VAL A C 1
ATOM 1237 O O . VAL A 1 157 ? 1.415 5.946 9.726 1.00 78.81 157 VAL A O 1
ATOM 1240 N N . ILE A 1 158 ? 2.105 7.609 8.374 1.00 80.69 158 ILE A N 1
ATOM 1241 C CA . ILE A 1 158 ? 1.735 8.699 9.288 1.00 80.69 158 ILE A CA 1
ATOM 1242 C C . ILE A 1 158 ? 0.225 8.691 9.539 1.00 80.69 158 ILE A C 1
ATOM 1244 O O . ILE A 1 158 ? -0.200 8.716 10.692 1.00 80.69 158 ILE A O 1
ATOM 1248 N N . ALA A 1 159 ? -0.589 8.602 8.485 1.00 79.94 159 ALA A N 1
ATOM 1249 C CA . ALA A 1 159 ? -2.043 8.585 8.598 1.00 79.94 159 ALA A CA 1
ATOM 1250 C C . ALA A 1 159 ? -2.536 7.381 9.411 1.00 79.94 159 ALA A C 1
ATOM 1252 O O . ALA A 1 159 ? -3.401 7.543 10.266 1.00 79.94 159 ALA A O 1
ATOM 1253 N N . SER A 1 160 ? -1.945 6.199 9.215 1.00 74.00 160 SER A N 1
ATOM 1254 C CA . SER A 1 160 ? -2.260 4.988 9.988 1.00 74.00 160 SER A CA 1
ATOM 1255 C C . SER A 1 160 ? -1.904 5.147 11.468 1.00 74.00 160 SER A C 1
ATOM 1257 O O . SER A 1 160 ? -2.697 4.794 12.342 1.00 74.00 160 SER A O 1
ATOM 1259 N N . THR A 1 161 ? -0.750 5.755 11.756 1.00 75.56 161 THR A N 1
ATOM 1260 C CA . THR A 1 161 ? -0.293 6.038 13.125 1.00 75.56 161 THR A CA 1
ATOM 1261 C C . THR A 1 161 ? -1.204 7.053 13.820 1.00 75.56 161 THR A C 1
ATOM 1263 O O . THR A 1 161 ? -1.628 6.835 14.955 1.00 75.56 161 THR A O 1
ATOM 1266 N N . LEU A 1 162 ? -1.555 8.143 13.130 1.00 78.38 162 LEU A N 1
ATOM 1267 C CA . LEU A 1 162 ? -2.475 9.160 13.642 1.00 78.38 162 LEU A CA 1
ATOM 1268 C C . LEU A 1 162 ? -3.889 8.607 13.811 1.00 78.38 162 LEU A C 1
ATOM 1270 O O . LEU A 1 162 ? -4.538 8.906 14.805 1.00 78.38 162 LEU A O 1
ATOM 1274 N N . GLY A 1 163 ? -4.351 7.769 12.885 1.00 72.94 163 GLY A N 1
ATOM 1275 C CA . GLY A 1 163 ? -5.631 7.075 12.976 1.00 72.94 163 GLY A CA 1
ATOM 1276 C C . GLY A 1 163 ? -5.729 6.178 14.198 1.00 72.94 163 GLY A C 1
ATOM 1277 O O . GLY A 1 163 ? -6.739 6.195 14.896 1.00 72.94 163 GLY A O 1
ATOM 1278 N N . PHE A 1 164 ? -4.657 5.444 14.496 1.00 73.00 164 PHE A N 1
ATOM 1279 C CA . PHE A 1 164 ? -4.560 4.672 15.728 1.00 73.00 164 PHE A CA 1
ATOM 1280 C C . PHE A 1 164 ? -4.603 5.585 16.962 1.00 73.00 164 PHE A C 1
ATOM 1282 O O . PHE A 1 164 ? -5.406 5.345 17.862 1.00 73.00 164 PHE A O 1
ATOM 1289 N N . GLY A 1 165 ? -3.820 6.668 16.981 1.00 71.31 165 GLY A N 1
ATOM 1290 C CA . GLY A 1 165 ? -3.849 7.648 18.073 1.00 71.31 165 GLY A CA 1
ATOM 1291 C C . GLY A 1 165 ? -5.229 8.285 18.285 1.00 71.31 165 GLY A C 1
ATOM 1292 O O . GLY A 1 165 ? -5.682 8.411 19.421 1.00 71.31 165 GLY A O 1
ATOM 1293 N N . LEU A 1 166 ? -5.930 8.622 17.201 1.00 74.31 166 LEU A N 1
ATOM 1294 C CA . LEU A 1 166 ? -7.286 9.165 17.241 1.00 74.31 166 LEU A CA 1
ATOM 1295 C C . LEU A 1 166 ? -8.278 8.146 17.805 1.00 74.31 166 LEU A C 1
ATOM 1297 O O . LEU A 1 166 ? -9.102 8.510 18.638 1.00 74.31 166 LEU A O 1
ATOM 1301 N N . SER A 1 167 ? -8.164 6.876 17.410 1.00 68.94 167 SER A N 1
ATOM 1302 C CA . SER A 1 167 ? -9.017 5.814 17.949 1.00 68.94 167 SER A CA 1
ATOM 1303 C C . SER A 1 167 ? -8.851 5.678 19.467 1.00 68.94 167 SER A C 1
ATOM 1305 O O . SER A 1 167 ? -9.839 5.672 20.190 1.00 68.94 167 SER A O 1
ATOM 1307 N N . LEU A 1 168 ? -7.612 5.725 19.979 1.00 70.38 168 LEU A N 1
ATOM 1308 C CA . LEU A 1 168 ? -7.353 5.719 21.424 1.00 70.38 168 LEU A CA 1
ATOM 1309 C C . LEU A 1 168 ? -8.024 6.906 22.127 1.00 70.38 168 LEU A C 1
ATOM 1311 O O . LEU A 1 168 ? -8.644 6.741 23.179 1.00 70.38 168 LEU A O 1
ATOM 1315 N N . TYR A 1 169 ? -7.924 8.098 21.540 1.00 71.31 169 TYR A N 1
ATOM 1316 C CA . TYR A 1 169 ? -8.537 9.296 22.101 1.00 71.31 169 TYR A CA 1
ATOM 1317 C C . TYR A 1 169 ? -10.070 9.200 22.147 1.00 71.31 169 TYR A C 1
ATOM 1319 O O . TYR A 1 169 ? -10.667 9.495 23.183 1.00 71.31 169 TYR A O 1
ATOM 1327 N N . LEU A 1 170 ? -10.703 8.749 21.059 1.00 70.38 170 LEU A N 1
ATOM 1328 C CA . LEU A 1 170 ? -12.162 8.633 20.951 1.00 70.38 170 LEU A CA 1
ATOM 1329 C C . LEU A 1 170 ? -12.750 7.592 21.911 1.00 70.38 170 LEU A C 1
ATOM 1331 O O . LEU A 1 170 ? -13.843 7.801 22.433 1.00 70.38 170 LEU A O 1
ATOM 1335 N N . ASP A 1 171 ? -12.014 6.525 22.217 1.00 66.88 171 ASP A N 1
ATOM 1336 C CA . ASP A 1 171 ? -12.424 5.524 23.212 1.00 66.88 171 ASP A CA 1
ATOM 1337 C C . ASP A 1 171 ? -12.071 5.919 24.659 1.00 66.88 171 ASP A C 1
ATOM 1339 O O . ASP A 1 171 ? -12.207 5.126 25.596 1.00 66.88 171 ASP A O 1
ATOM 1343 N N . GLY A 1 172 ? -11.634 7.164 24.873 1.00 65.81 172 GLY A N 1
ATOM 1344 C CA . GLY A 1 172 ? -11.371 7.719 26.197 1.00 65.81 172 GLY A CA 1
ATOM 1345 C C . GLY A 1 172 ? -10.096 7.185 26.852 1.00 65.81 172 GLY A C 1
ATOM 1346 O O . GLY A 1 172 ? -9.982 7.240 28.082 1.00 65.81 172 GLY A O 1
ATOM 1347 N N . TYR A 1 173 ? -9.144 6.670 26.067 1.00 66.12 173 TYR A N 1
ATOM 1348 C CA . TYR A 1 173 ? -7.788 6.346 26.514 1.00 66.12 173 TYR A CA 1
ATOM 1349 C C . TYR A 1 173 ? -6.914 7.601 26.460 1.00 66.12 173 TYR A C 1
ATOM 1351 O O . TYR A 1 173 ? -6.104 7.802 25.556 1.00 66.12 173 TYR A O 1
ATOM 1359 N N . THR A 1 174 ? -7.082 8.468 27.455 1.00 71.56 174 THR A N 1
ATOM 1360 C CA . THR A 1 174 ? -6.174 9.597 27.675 1.00 71.56 174 THR A CA 1
ATOM 1361 C C . THR A 1 174 ? -4.853 9.113 28.291 1.00 71.56 174 THR A C 1
ATOM 1363 O O . THR A 1 174 ? -4.828 8.056 28.930 1.00 71.56 174 THR A O 1
ATOM 1366 N N . PRO A 1 175 ? -3.748 9.877 28.166 1.00 67.88 175 PRO A N 1
ATOM 1367 C CA . PRO A 1 175 ? -2.457 9.506 28.754 1.00 67.88 175 PRO A CA 1
ATOM 1368 C C . PRO A 1 175 ? -2.543 9.144 30.244 1.00 67.88 175 PRO A C 1
ATOM 1370 O O . PRO A 1 175 ? -1.949 8.159 30.672 1.00 67.88 175 PRO A O 1
ATOM 1373 N N . ALA A 1 176 ? -3.354 9.877 31.015 1.00 69.50 176 ALA A N 1
ATOM 1374 C CA . ALA A 1 176 ? -3.585 9.604 32.432 1.00 69.50 176 ALA A CA 1
ATOM 1375 C C . ALA A 1 176 ? -4.206 8.215 32.671 1.00 69.50 176 ALA A C 1
ATOM 1377 O O . ALA A 1 176 ? -3.718 7.455 33.503 1.00 69.50 176 ALA A O 1
ATOM 1378 N N . ARG A 1 177 ? -5.220 7.844 31.880 1.00 66.62 177 ARG A N 1
ATOM 1379 C CA . ARG A 1 177 ? -5.913 6.552 31.992 1.00 66.62 177 ARG A CA 1
ATOM 1380 C C . ARG A 1 177 ? -5.044 5.376 31.539 1.00 66.62 177 ARG A C 1
ATOM 1382 O O . ARG A 1 177 ? -5.145 4.284 32.086 1.00 66.62 177 ARG A O 1
ATOM 1389 N N . ILE A 1 178 ? -4.169 5.591 30.552 1.00 66.12 178 ILE A N 1
ATOM 1390 C CA . ILE A 1 178 ? -3.204 4.581 30.080 1.00 66.12 178 ILE A CA 1
ATOM 1391 C C . ILE A 1 178 ? -2.172 4.263 31.172 1.00 66.12 178 ILE A C 1
ATOM 1393 O O . ILE A 1 178 ? -1.838 3.093 31.375 1.00 66.12 178 ILE A O 1
ATOM 1397 N N . ILE A 1 179 ? -1.690 5.288 31.882 1.00 68.12 179 ILE A N 1
ATOM 1398 C CA . ILE A 1 179 ? -0.751 5.141 33.004 1.00 68.12 179 ILE A CA 1
ATOM 1399 C C . ILE A 1 179 ? -1.436 4.446 34.185 1.00 68.12 179 ILE A C 1
ATOM 1401 O O . ILE A 1 179 ? -0.879 3.504 34.747 1.00 68.12 179 ILE A O 1
ATOM 1405 N N . GLU A 1 180 ? -2.661 4.855 34.515 1.00 70.00 180 GLU A N 1
ATOM 1406 C CA . GLU A 1 180 ? -3.462 4.271 35.597 1.00 70.00 180 GLU A CA 1
ATOM 1407 C C . GLU A 1 180 ? -3.741 2.776 35.371 1.00 70.00 180 GLU A C 1
ATOM 1409 O O . GLU A 1 180 ? -3.561 1.961 36.275 1.00 70.00 180 GLU A O 1
ATOM 1414 N N . LEU A 1 181 ? -4.082 2.392 34.138 1.00 67.31 181 LEU A N 1
ATOM 1415 C CA . LEU A 1 181 ? -4.319 0.998 33.749 1.00 67.31 181 LEU A CA 1
ATOM 1416 C C . LEU A 1 181 ? -3.027 0.201 33.477 1.00 67.31 181 LEU A C 1
ATOM 1418 O O . LEU A 1 181 ? -3.114 -0.968 33.103 1.00 67.31 181 LEU A O 1
ATOM 1422 N N . ARG A 1 182 ? -1.839 0.810 33.631 1.00 65.25 182 ARG A N 1
ATOM 1423 C CA . ARG A 1 182 ? -0.520 0.227 33.302 1.00 65.25 182 ARG A CA 1
ATOM 1424 C C . ARG A 1 182 ? -0.434 -0.368 31.886 1.00 65.25 182 ARG A C 1
ATOM 1426 O O . ARG A 1 182 ? 0.246 -1.363 31.665 1.00 65.25 182 ARG A O 1
ATOM 1433 N N . GLN A 1 183 ? -1.091 0.256 30.908 1.00 65.44 183 GLN A N 1
ATOM 1434 C CA . GLN A 1 183 ? -1.103 -0.196 29.505 1.00 65.44 183 GLN A CA 1
ATOM 1435 C C . GLN A 1 183 ? -0.057 0.513 28.627 1.00 65.44 183 GLN A C 1
ATOM 1437 O O . GLN A 1 183 ? -0.112 0.422 27.401 1.00 65.44 183 GLN A O 1
ATOM 1442 N N . VAL A 1 184 ? 0.886 1.244 29.233 1.00 61.72 184 VAL A N 1
ATOM 1443 C CA . VAL A 1 184 ? 1.882 2.065 28.519 1.00 61.72 184 VAL A CA 1
ATOM 1444 C C . VAL A 1 184 ? 2.714 1.219 27.555 1.00 61.72 184 VAL A C 1
ATOM 1446 O O . VAL A 1 184 ? 2.809 1.568 26.380 1.00 61.72 184 VAL A O 1
ATOM 1449 N N . ASP A 1 185 ? 3.233 0.078 28.014 1.00 55.94 185 ASP A N 1
ATOM 1450 C CA . ASP A 1 185 ? 4.066 -0.807 27.191 1.00 55.94 185 ASP A CA 1
ATOM 1451 C C . ASP A 1 185 ? 3.310 -1.305 25.959 1.00 55.94 185 ASP A C 1
ATOM 1453 O O . ASP A 1 185 ? 3.839 -1.308 24.854 1.00 55.94 185 ASP A O 1
ATOM 1457 N N . GLU A 1 186 ? 2.034 -1.645 26.122 1.00 63.56 186 GLU A N 1
ATOM 1458 C CA . GLU A 1 186 ? 1.173 -2.145 25.054 1.00 63.56 186 GLU A CA 1
ATOM 1459 C C . GLU A 1 186 ? 0.881 -1.071 23.988 1.00 63.56 186 GLU A C 1
ATOM 1461 O O . GLU A 1 186 ? 0.824 -1.369 22.792 1.00 63.56 186 GLU A O 1
ATOM 1466 N N . VAL A 1 187 ? 0.709 0.188 24.401 1.00 64.50 187 VAL A N 1
ATOM 1467 C CA . VAL A 1 187 ? 0.478 1.321 23.489 1.00 64.50 187 VAL A CA 1
ATOM 1468 C C . VAL A 1 187 ? 1.766 1.703 22.758 1.00 64.50 187 VAL A C 1
ATOM 1470 O O . VAL A 1 187 ? 1.731 1.939 21.548 1.00 64.50 187 VAL A O 1
ATOM 1473 N N . VAL A 1 188 ? 2.903 1.718 23.460 1.00 65.00 188 VAL A N 1
ATOM 1474 C CA . VAL A 1 188 ? 4.219 2.043 22.891 1.00 65.00 188 VAL A CA 1
ATOM 1475 C C . VAL A 1 188 ? 4.691 0.958 21.923 1.00 65.00 188 VAL A C 1
ATOM 1477 O O . VAL A 1 188 ? 5.106 1.289 20.815 1.00 65.00 188 VAL A O 1
ATOM 1480 N N . LEU A 1 189 ? 4.566 -0.331 22.269 1.00 62.97 189 LEU A N 1
ATOM 1481 C CA . LEU A 1 189 ? 4.966 -1.423 21.369 1.00 62.97 189 LEU A CA 1
ATOM 1482 C C . LEU A 1 189 ? 4.197 -1.377 20.042 1.00 62.97 189 LEU A C 1
ATOM 1484 O O . LEU A 1 189 ? 4.734 -1.725 18.992 1.00 62.97 189 LEU A O 1
ATOM 1488 N N . ARG A 1 190 ? 2.931 -0.952 20.085 1.00 66.50 190 ARG A N 1
ATOM 1489 C CA . ARG A 1 190 ? 2.055 -0.920 18.910 1.00 66.50 190 ARG A CA 1
ATOM 1490 C C . ARG A 1 190 ? 2.191 0.336 18.077 1.00 66.50 190 ARG A C 1
ATOM 1492 O O . ARG A 1 190 ? 2.154 0.247 16.859 1.00 66.50 190 ARG A O 1
ATOM 1499 N N . SER A 1 191 ? 2.371 1.501 18.689 1.00 65.94 191 SER A N 1
ATOM 1500 C CA . SER A 1 191 ? 2.738 2.685 17.911 1.00 65.94 191 SER A CA 1
ATOM 1501 C C . SER A 1 191 ? 4.086 2.451 17.223 1.00 65.94 191 SER A C 1
ATOM 1503 O O . SER A 1 191 ? 4.208 2.693 16.024 1.00 65.94 191 SER A O 1
ATOM 1505 N N . ALA A 1 192 ? 5.052 1.859 17.933 1.00 66.19 192 ALA A N 1
ATOM 1506 C CA . ALA A 1 192 ? 6.340 1.467 17.375 1.00 66.19 192 ALA A CA 1
ATOM 1507 C C . ALA A 1 192 ? 6.208 0.426 16.253 1.00 66.19 192 ALA A C 1
ATOM 1509 O O . ALA A 1 192 ? 6.936 0.522 15.267 1.00 66.19 192 ALA A O 1
ATOM 1510 N N . SER A 1 193 ? 5.270 -0.527 16.336 1.00 67.56 193 SER A N 1
ATOM 1511 C CA . SER A 1 193 ? 5.110 -1.540 15.288 1.00 67.56 193 SER A CA 1
ATOM 1512 C C . SER A 1 193 ? 4.714 -0.936 13.940 1.00 67.56 193 SER A C 1
ATOM 1514 O O . SER A 1 193 ? 5.232 -1.405 12.930 1.00 67.56 193 SER A O 1
ATOM 1516 N N . TYR A 1 194 ? 3.905 0.134 13.895 1.00 67.25 194 TYR A N 1
ATOM 1517 C CA . TYR A 1 194 ? 3.594 0.860 12.651 1.00 67.25 194 TYR A CA 1
ATOM 1518 C C . TYR A 1 194 ? 4.825 1.530 12.037 1.00 67.25 194 TYR A C 1
ATOM 1520 O O . TYR A 1 194 ? 5.033 1.451 10.827 1.00 67.25 194 TYR A O 1
ATOM 1528 N N . TRP A 1 195 ? 5.666 2.153 12.863 1.00 68.06 195 TRP A N 1
ATOM 1529 C CA . TRP A 1 195 ? 6.905 2.781 12.400 1.00 68.06 195 TRP A CA 1
ATOM 1530 C C . TRP A 1 195 ? 7.931 1.750 11.937 1.00 68.06 195 TRP A C 1
ATOM 1532 O O . TRP A 1 195 ? 8.542 1.929 10.886 1.00 68.06 195 TRP A O 1
ATOM 1542 N N . VAL A 1 196 ? 8.093 0.651 12.678 1.00 72.12 196 VAL A N 1
ATOM 1543 C CA . VAL A 1 196 ? 9.026 -0.432 12.336 1.00 72.12 196 VAL A CA 1
ATOM 1544 C C . VAL A 1 196 ? 8.577 -1.151 11.067 1.00 72.12 196 VAL A C 1
ATOM 1546 O O . VAL A 1 196 ? 9.384 -1.331 10.158 1.00 72.12 196 VAL A O 1
ATOM 1549 N N . THR A 1 197 ? 7.296 -1.516 10.950 1.00 71.19 197 THR A N 1
ATOM 1550 C CA . THR A 1 197 ? 6.774 -2.144 9.722 1.00 71.19 197 THR A CA 1
ATOM 1551 C C . THR A 1 197 ? 6.793 -1.181 8.544 1.00 71.19 197 THR A C 1
ATOM 1553 O O . THR A 1 197 ? 7.243 -1.567 7.470 1.00 71.19 197 THR A O 1
ATOM 1556 N N . GLY A 1 198 ? 6.390 0.078 8.732 1.00 69.62 198 GLY A N 1
ATOM 1557 C CA . GLY A 1 198 ? 6.484 1.112 7.703 1.00 69.62 198 GLY A CA 1
ATOM 1558 C C . GLY A 1 198 ? 7.921 1.333 7.224 1.00 69.62 198 GLY A C 1
ATOM 1559 O O . GLY A 1 198 ? 8.168 1.371 6.021 1.00 69.62 198 GLY A O 1
ATOM 1560 N N . GLY A 1 199 ? 8.880 1.402 8.150 1.00 67.25 199 GLY A N 1
ATOM 1561 C CA . GLY A 1 199 ? 10.306 1.536 7.852 1.00 67.25 199 GLY A CA 1
ATOM 1562 C C . GLY A 1 199 ? 10.880 0.318 7.129 1.00 67.25 199 GLY A C 1
ATOM 1563 O O . GLY A 1 199 ? 11.588 0.473 6.136 1.00 67.25 199 GLY A O 1
ATOM 1564 N N . LEU A 1 200 ? 10.527 -0.895 7.562 1.00 76.12 200 LEU A N 1
ATOM 1565 C CA . LEU A 1 200 ? 10.963 -2.138 6.919 1.00 76.12 200 LEU A CA 1
ATOM 1566 C C . LEU A 1 200 ? 10.389 -2.268 5.502 1.00 76.12 200 LEU A C 1
ATOM 1568 O O . LEU A 1 200 ? 11.107 -2.627 4.571 1.00 76.12 200 LEU A O 1
ATOM 1572 N N . LEU A 1 201 ? 9.122 -1.901 5.312 1.00 75.25 201 LEU A N 1
ATOM 1573 C CA . LEU A 1 201 ? 8.482 -1.849 3.998 1.00 75.25 201 LEU A CA 1
ATOM 1574 C C . LEU A 1 201 ? 9.108 -0.781 3.090 1.00 75.25 201 LEU A C 1
ATOM 1576 O O . LEU A 1 201 ? 9.294 -1.032 1.900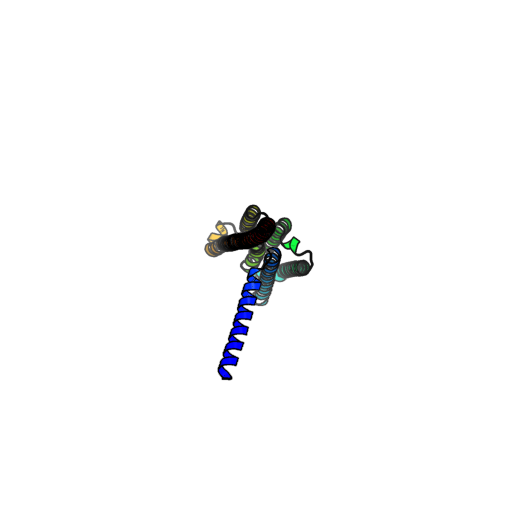 1.00 75.25 201 LEU A O 1
ATOM 1580 N N . ALA A 1 202 ? 9.477 0.380 3.636 1.00 69.25 202 ALA A N 1
ATOM 1581 C CA . ALA A 1 202 ? 10.191 1.417 2.895 1.00 69.25 202 ALA A CA 1
ATOM 1582 C C . ALA A 1 202 ? 11.595 0.952 2.472 1.00 69.25 202 ALA A C 1
ATOM 1584 O O . ALA A 1 202 ? 11.992 1.178 1.329 1.00 69.25 202 ALA A O 1
ATOM 1585 N N . ALA A 1 203 ? 12.319 0.253 3.352 1.00 71.94 203 ALA A N 1
ATOM 1586 C CA . ALA A 1 203 ? 13.627 -0.323 3.046 1.00 71.94 203 ALA A CA 1
ATOM 1587 C C . ALA A 1 203 ? 13.534 -1.400 1.954 1.00 71.94 203 ALA A C 1
ATOM 1589 O O . ALA A 1 203 ? 14.293 -1.360 0.987 1.00 71.94 203 ALA A O 1
ATOM 1590 N N . LEU A 1 204 ? 12.560 -2.313 2.053 1.00 71.44 204 LEU A N 1
ATOM 1591 C CA . LEU A 1 204 ? 12.300 -3.315 1.016 1.00 71.44 204 LEU A CA 1
ATOM 1592 C C . LEU A 1 204 ? 11.954 -2.660 -0.324 1.00 71.44 204 LEU A C 1
ATOM 1594 O O . LEU A 1 204 ? 12.510 -3.040 -1.352 1.00 71.44 204 LEU A O 1
ATOM 1598 N N . ALA A 1 205 ? 11.095 -1.640 -0.324 1.00 69.38 205 ALA A N 1
ATOM 1599 C CA . ALA A 1 205 ? 10.760 -0.912 -1.541 1.00 69.38 205 ALA A CA 1
ATOM 1600 C C . ALA A 1 205 ? 11.987 -0.212 -2.152 1.00 69.38 205 ALA A C 1
ATOM 1602 O O . ALA A 1 205 ? 12.176 -0.269 -3.366 1.00 69.38 205 ALA A O 1
ATOM 1603 N N . ALA A 1 206 ? 12.853 0.388 -1.330 1.00 70.44 206 ALA A N 1
ATOM 1604 C CA . ALA A 1 206 ? 14.105 0.989 -1.789 1.00 70.44 206 ALA A CA 1
ATOM 1605 C C . ALA A 1 206 ? 15.052 -0.055 -2.406 1.00 70.44 206 ALA A C 1
ATOM 1607 O O . ALA A 1 206 ? 15.614 0.191 -3.472 1.00 70.44 206 ALA A O 1
ATOM 1608 N N . MET A 1 207 ? 15.178 -1.238 -1.794 1.00 71.12 207 MET A N 1
ATOM 1609 C CA . MET A 1 207 ? 15.960 -2.348 -2.353 1.00 71.12 207 MET A CA 1
ATOM 1610 C C . MET A 1 207 ? 15.393 -2.830 -3.692 1.00 71.12 207 MET A C 1
ATOM 1612 O O . MET A 1 207 ? 16.155 -3.076 -4.622 1.00 71.12 207 MET A O 1
ATOM 1616 N N . MET A 1 208 ? 14.067 -2.929 -3.819 1.00 70.56 208 MET A N 1
ATOM 1617 C CA . MET A 1 208 ? 13.417 -3.320 -5.074 1.00 70.56 208 MET A CA 1
ATOM 1618 C C . MET A 1 208 ? 13.642 -2.291 -6.187 1.00 70.56 208 MET A C 1
ATOM 1620 O O . MET A 1 208 ? 13.915 -2.686 -7.319 1.00 70.56 208 MET A O 1
ATOM 1624 N N . ILE A 1 209 ? 13.584 -0.992 -5.872 1.00 69.50 209 ILE A N 1
ATOM 1625 C CA . ILE A 1 209 ? 13.891 0.089 -6.824 1.00 69.50 209 ILE A CA 1
ATOM 1626 C C . ILE A 1 209 ? 15.367 0.037 -7.234 1.00 69.50 209 ILE A C 1
ATOM 1628 O O . ILE A 1 209 ? 15.678 0.095 -8.420 1.00 69.50 209 ILE A O 1
ATOM 1632 N N . ALA A 1 210 ? 16.284 -0.116 -6.274 1.00 71.19 210 ALA A N 1
ATOM 1633 C CA . ALA A 1 210 ? 17.714 -0.228 -6.558 1.00 71.19 210 ALA A CA 1
ATOM 1634 C C . ALA A 1 210 ? 18.025 -1.451 -7.438 1.00 71.19 210 ALA A C 1
ATOM 1636 O O . ALA A 1 210 ? 18.835 -1.367 -8.362 1.00 71.19 210 ALA A O 1
ATOM 1637 N N . TRP A 1 211 ? 17.345 -2.571 -7.189 1.00 73.62 211 TRP A N 1
ATOM 1638 C CA . TRP A 1 211 ? 17.455 -3.776 -8.003 1.00 73.62 211 TRP A CA 1
ATOM 1639 C C . TRP A 1 211 ? 16.933 -3.567 -9.430 1.00 73.62 211 TRP A C 1
ATOM 1641 O O . TRP A 1 211 ? 17.612 -3.957 -10.379 1.00 73.62 211 TRP A O 1
ATOM 1651 N N . GLN A 1 212 ? 15.778 -2.912 -9.600 1.00 70.75 212 GLN A N 1
ATOM 1652 C CA . GLN A 1 212 ? 15.256 -2.548 -10.923 1.00 70.75 212 GLN A CA 1
ATOM 1653 C C . GLN A 1 212 ? 16.229 -1.638 -11.675 1.00 70.75 212 GLN A C 1
ATOM 1655 O O . GLN A 1 212 ? 16.627 -1.965 -12.787 1.00 70.75 212 GLN A O 1
ATOM 1660 N N . TYR A 1 213 ? 16.711 -0.574 -11.034 1.00 74.56 213 TYR A N 1
ATOM 1661 C CA . TYR A 1 213 ? 17.668 0.348 -11.643 1.00 74.56 213 TYR A CA 1
ATOM 1662 C C . TYR A 1 213 ? 18.973 -0.348 -12.065 1.00 74.56 213 TYR A C 1
ATOM 1664 O O . TYR A 1 213 ? 19.478 -0.135 -13.168 1.00 74.56 213 TYR A O 1
ATOM 1672 N N . SER A 1 214 ? 19.515 -1.225 -11.212 1.00 69.75 214 SER A N 1
ATOM 1673 C CA . SER A 1 214 ? 20.705 -2.021 -11.540 1.00 69.75 214 SER A CA 1
ATOM 1674 C C . SER A 1 214 ? 20.478 -2.910 -12.760 1.00 69.75 214 SER A C 1
ATOM 1676 O O . SER A 1 214 ? 21.404 -3.146 -13.537 1.00 69.75 214 SER A O 1
ATOM 1678 N N . ARG A 1 215 ? 19.265 -3.429 -12.914 1.00 72.12 215 ARG A N 1
ATOM 1679 C CA . ARG A 1 215 ? 18.901 -4.334 -13.993 1.00 72.12 215 ARG A CA 1
ATOM 1680 C C . ARG A 1 215 ? 18.665 -3.600 -15.306 1.00 72.12 215 ARG A C 1
ATOM 1682 O O . ARG A 1 215 ? 19.160 -4.059 -16.330 1.00 72.12 215 ARG A O 1
ATOM 1689 N N . ASP A 1 216 ? 17.985 -2.462 -15.270 1.00 75.62 216 ASP A N 1
ATOM 1690 C CA . ASP A 1 216 ? 17.770 -1.620 -16.448 1.00 75.62 216 ASP A CA 1
ATOM 1691 C C . ASP A 1 216 ? 19.109 -1.139 -17.009 1.00 75.62 216 ASP A C 1
ATOM 1693 O O . ASP A 1 216 ? 19.357 -1.239 -18.209 1.00 75.62 216 ASP A O 1
ATOM 1697 N N . ARG A 1 217 ? 20.037 -0.748 -16.128 1.00 76.06 217 ARG A N 1
ATOM 1698 C CA . ARG A 1 217 ? 21.409 -0.416 -16.522 1.00 76.06 217 ARG A CA 1
ATOM 1699 C C . ARG A 1 217 ? 22.146 -1.604 -17.145 1.00 76.06 217 ARG A C 1
ATOM 1701 O O . ARG A 1 217 ? 22.850 -1.426 -18.131 1.00 76.06 217 ARG A O 1
ATOM 1708 N N . ALA A 1 218 ? 21.997 -2.809 -16.593 1.00 75.62 218 ALA A N 1
ATOM 1709 C CA . ALA A 1 218 ? 22.614 -4.007 -17.162 1.00 75.62 218 ALA A CA 1
ATOM 1710 C C . ALA A 1 218 ? 22.042 -4.361 -18.546 1.00 75.62 218 ALA A C 1
ATOM 1712 O O . ALA A 1 218 ? 22.786 -4.822 -19.408 1.00 75.62 218 ALA A O 1
ATOM 1713 N N . ASN A 1 219 ? 20.747 -4.131 -18.771 1.00 73.38 219 ASN A N 1
ATOM 1714 C CA . ASN A 1 219 ? 20.116 -4.326 -20.075 1.00 73.38 219 ASN A CA 1
ATOM 1715 C C . ASN A 1 219 ? 20.584 -3.278 -21.092 1.00 73.38 219 ASN A C 1
ATOM 1717 O O . ASN A 1 219 ? 20.976 -3.662 -22.188 1.00 73.38 219 ASN A O 1
ATOM 1721 N N . ALA A 1 220 ? 20.652 -2.000 -20.706 1.00 76.12 220 ALA A N 1
ATOM 1722 C CA . ALA A 1 220 ? 21.176 -0.938 -21.567 1.00 76.12 220 ALA A CA 1
ATOM 1723 C C . ALA A 1 220 ? 22.619 -1.228 -22.018 1.00 76.12 220 ALA A C 1
ATOM 1725 O O . ALA A 1 220 ? 22.930 -1.137 -23.200 1.00 76.12 220 ALA A O 1
ATOM 1726 N N . LEU A 1 221 ? 23.480 -1.688 -21.102 1.00 79.50 221 LEU A N 1
ATOM 1727 C CA . LEU A 1 221 ? 24.856 -2.079 -21.436 1.00 79.50 221 LEU A CA 1
ATOM 1728 C C . LEU A 1 221 ? 24.924 -3.275 -22.403 1.00 79.50 221 LEU A C 1
ATOM 1730 O O . LEU A 1 221 ? 25.845 -3.362 -23.210 1.00 79.50 221 LEU A O 1
ATOM 1734 N N . ARG A 1 222 ? 23.968 -4.212 -22.332 1.00 75.88 222 ARG A N 1
ATOM 1735 C CA . ARG A 1 222 ? 23.885 -5.344 -23.273 1.00 75.88 222 ARG A CA 1
ATOM 1736 C C . ARG A 1 222 ? 23.417 -4.901 -24.654 1.00 75.88 222 ARG A C 1
ATOM 1738 O O . ARG A 1 222 ? 23.946 -5.396 -25.642 1.00 75.88 222 ARG A O 1
ATOM 1745 N N . GLU A 1 223 ? 22.450 -3.990 -24.720 1.00 77.69 223 GLU A N 1
ATOM 1746 C CA . GLU A 1 223 ? 21.992 -3.399 -25.981 1.00 77.69 223 GLU A CA 1
ATOM 1747 C C . GLU A 1 223 ? 23.120 -2.609 -26.654 1.00 77.69 223 GLU A C 1
ATOM 1749 O O . GLU A 1 223 ? 23.372 -2.797 -27.841 1.00 77.69 223 GLU A O 1
ATOM 1754 N N . GLU A 1 224 ? 23.870 -1.809 -25.891 1.00 79.69 224 GLU A N 1
ATOM 1755 C CA . GLU A 1 224 ? 25.056 -1.102 -26.390 1.00 79.69 224 GLU A CA 1
ATOM 1756 C C . GLU A 1 224 ? 26.123 -2.072 -26.917 1.00 79.69 224 GLU A C 1
ATOM 1758 O O . GLU A 1 224 ? 26.637 -1.875 -28.019 1.00 79.69 224 GLU A O 1
ATOM 1763 N N . ALA A 1 225 ? 26.409 -3.152 -26.183 1.00 79.50 225 ALA A N 1
ATOM 1764 C CA . ALA A 1 225 ? 27.365 -4.170 -26.617 1.00 79.50 225 ALA A CA 1
ATOM 1765 C C . ALA A 1 225 ? 26.921 -4.880 -27.909 1.00 79.50 225 ALA A C 1
ATOM 1767 O O . ALA A 1 225 ? 27.740 -5.073 -28.807 1.00 79.50 225 ALA A O 1
ATOM 1768 N N . ALA A 1 226 ? 25.633 -5.219 -28.033 1.00 79.69 226 ALA A N 1
ATOM 1769 C CA . ALA A 1 226 ? 25.082 -5.838 -29.239 1.00 79.69 226 ALA A CA 1
ATOM 1770 C C . ALA A 1 226 ? 25.166 -4.897 -30.455 1.00 79.69 226 ALA A C 1
ATOM 1772 O O . ALA A 1 226 ? 25.575 -5.319 -31.537 1.00 79.69 226 ALA A O 1
ATOM 1773 N N . ILE A 1 227 ? 24.855 -3.608 -30.273 1.00 82.12 227 ILE A N 1
ATOM 1774 C CA . ILE A 1 227 ? 24.986 -2.589 -31.326 1.00 82.12 227 ILE A CA 1
ATOM 1775 C C . ILE A 1 227 ? 26.452 -2.429 -31.746 1.00 82.12 227 ILE A C 1
ATOM 1777 O O . ILE A 1 227 ? 26.749 -2.267 -32.931 1.00 82.12 227 ILE A O 1
ATOM 1781 N N . GLU A 1 228 ? 27.389 -2.450 -30.799 1.00 83.94 228 GLU A N 1
ATOM 1782 C CA . GLU A 1 228 ? 28.811 -2.314 -31.113 1.00 83.94 228 GLU A CA 1
ATOM 1783 C C . GLU A 1 228 ? 29.364 -3.545 -31.847 1.00 83.94 228 GLU A C 1
ATOM 1785 O O . GLU A 1 228 ? 30.168 -3.404 -32.772 1.00 83.94 228 GLU A O 1
ATOM 1790 N N . GLU A 1 229 ? 28.895 -4.742 -31.503 1.00 83.94 229 GLU A N 1
ATOM 1791 C CA . GLU A 1 229 ? 29.235 -5.981 -32.203 1.00 83.94 229 GLU A CA 1
ATOM 1792 C C . GLU A 1 229 ? 28.691 -5.991 -33.643 1.00 83.94 229 GLU A C 1
ATOM 1794 O O . GLU A 1 229 ? 29.434 -6.299 -34.580 1.00 83.94 229 GLU A O 1
ATOM 1799 N N . GLU A 1 230 ? 27.451 -5.537 -33.858 1.00 76.69 230 GLU A N 1
ATOM 1800 C CA . GLU A 1 230 ? 26.904 -5.328 -35.205 1.00 76.69 230 GLU A CA 1
ATOM 1801 C C . GLU A 1 230 ? 27.701 -4.284 -35.997 1.00 76.69 230 GLU A C 1
ATOM 1803 O O . GLU A 1 230 ? 28.016 -4.505 -37.169 1.00 76.69 230 GLU A O 1
ATOM 1808 N N . ARG A 1 231 ? 28.102 -3.171 -35.368 1.00 73.88 231 ARG A N 1
ATOM 1809 C CA . ARG A 1 231 ? 28.955 -2.158 -36.014 1.00 73.88 231 ARG A CA 1
ATOM 1810 C C . ARG A 1 231 ? 30.306 -2.728 -36.432 1.00 73.88 231 ARG A C 1
ATOM 1812 O O . ARG A 1 231 ? 30.772 -2.413 -37.527 1.00 73.88 231 ARG A O 1
ATOM 1819 N N . ARG A 1 232 ? 30.931 -3.563 -35.596 1.00 82.00 232 ARG A N 1
ATOM 1820 C CA . ARG A 1 232 ? 32.192 -4.239 -35.940 1.00 82.00 232 ARG A CA 1
ATOM 1821 C C . ARG A 1 232 ? 32.006 -5.181 -37.119 1.00 82.00 232 ARG A C 1
ATOM 1823 O O . ARG A 1 232 ? 32.804 -5.123 -38.047 1.00 82.00 232 ARG A O 1
ATOM 1830 N N . ARG A 1 233 ? 30.930 -5.969 -37.128 1.00 83.56 233 ARG A N 1
ATOM 1831 C CA . ARG A 1 233 ? 30.603 -6.860 -38.247 1.00 83.56 233 ARG A CA 1
ATOM 1832 C C . ARG A 1 233 ? 30.426 -6.093 -39.559 1.00 83.56 233 ARG A C 1
ATOM 1834 O O . ARG A 1 233 ? 31.042 -6.455 -40.553 1.00 83.56 233 ARG A O 1
ATOM 1841 N N . ILE A 1 234 ? 29.660 -4.999 -39.548 1.00 80.56 234 ILE A N 1
ATOM 1842 C CA . ILE A 1 234 ? 29.470 -4.137 -40.727 1.00 80.56 234 ILE A CA 1
ATOM 1843 C C . ILE A 1 234 ? 30.807 -3.549 -41.199 1.00 80.56 234 ILE A C 1
ATOM 1845 O O . ILE A 1 234 ? 31.071 -3.509 -42.398 1.00 80.56 234 ILE A O 1
ATOM 1849 N N . ALA A 1 235 ? 31.664 -3.102 -40.277 1.00 80.06 235 ALA A N 1
ATOM 1850 C CA . ALA A 1 235 ? 32.977 -2.566 -40.628 1.00 80.06 235 ALA A CA 1
ATOM 1851 C C . ALA A 1 235 ? 33.871 -3.621 -41.304 1.00 80.06 235 ALA A C 1
ATOM 1853 O O . ALA A 1 235 ? 34.533 -3.303 -42.292 1.00 80.06 235 ALA A O 1
ATOM 1854 N N . THR A 1 236 ? 33.859 -4.865 -40.816 1.00 87.94 236 THR A N 1
ATOM 1855 C CA . THR A 1 236 ? 34.572 -5.990 -41.441 1.00 87.94 236 THR A CA 1
ATOM 18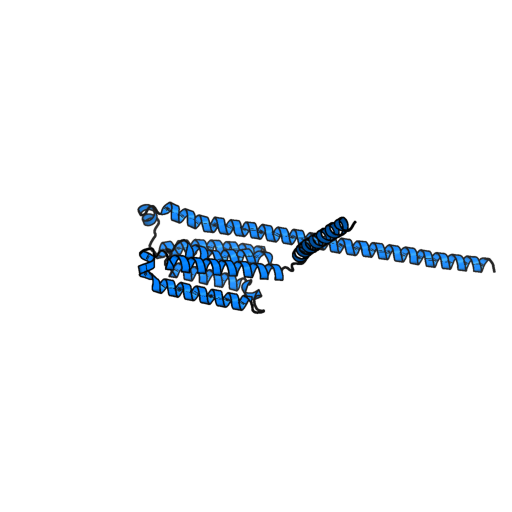56 C C . THR A 1 236 ? 34.009 -6.310 -42.826 1.00 87.94 236 THR A C 1
ATOM 1858 O O . THR A 1 236 ? 34.777 -6.366 -43.782 1.00 87.94 236 THR A O 1
ATOM 1861 N N . ASP A 1 237 ? 32.685 -6.407 -42.970 1.00 86.38 237 ASP A N 1
ATOM 1862 C CA . ASP A 1 237 ? 32.038 -6.691 -44.260 1.00 86.38 237 ASP A CA 1
ATOM 1863 C C . ASP A 1 237 ? 32.340 -5.599 -45.308 1.00 86.38 237 ASP A C 1
ATOM 1865 O O . ASP A 1 237 ? 32.600 -5.899 -46.476 1.00 86.38 237 ASP A O 1
ATOM 1869 N N . ILE A 1 238 ? 32.355 -4.322 -44.903 1.00 82.19 238 ILE A N 1
ATOM 1870 C CA . ILE A 1 238 ? 32.745 -3.204 -45.779 1.00 82.19 238 ILE A CA 1
ATOM 1871 C C . ILE A 1 238 ? 34.223 -3.307 -46.157 1.00 82.19 238 ILE A C 1
ATOM 1873 O O . ILE A 1 238 ? 34.562 -3.112 -47.324 1.00 82.19 238 ILE A O 1
ATOM 1877 N N . HIS A 1 239 ? 35.104 -3.596 -45.198 1.00 88.56 239 HIS A N 1
ATOM 1878 C CA . HIS A 1 239 ? 36.537 -3.722 -45.453 1.00 88.56 239 HIS A CA 1
ATOM 1879 C C . HIS A 1 239 ? 36.830 -4.828 -46.475 1.00 88.56 239 HIS A C 1
ATOM 1881 O O . HIS A 1 239 ? 37.502 -4.576 -47.477 1.00 88.56 239 HIS A O 1
ATOM 1887 N N . ASP A 1 240 ? 36.248 -6.010 -46.284 1.00 86.19 240 ASP A N 1
ATOM 1888 C CA . ASP A 1 240 ? 36.407 -7.147 -47.192 1.00 86.19 240 ASP A CA 1
ATOM 1889 C C . ASP A 1 240 ? 35.763 -6.875 -48.559 1.00 86.19 240 ASP A C 1
ATOM 1891 O O . ASP A 1 240 ? 36.335 -7.201 -49.605 1.00 86.19 240 ASP A O 1
ATOM 1895 N N . GLY A 1 241 ? 34.609 -6.200 -48.579 1.00 83.31 241 GLY A N 1
ATOM 1896 C CA . GLY A 1 241 ? 33.959 -5.745 -49.806 1.00 83.31 241 GLY A CA 1
ATOM 1897 C C . GLY A 1 241 ? 34.828 -4.775 -50.614 1.00 83.31 241 GLY A C 1
ATOM 1898 O O . GLY A 1 241 ? 34.980 -4.946 -51.827 1.00 83.31 241 GLY A O 1
ATOM 1899 N N . VAL A 1 242 ? 35.446 -3.789 -49.954 1.00 84.25 242 VAL A N 1
ATOM 1900 C CA . VAL A 1 242 ? 36.361 -2.821 -50.583 1.00 84.25 242 VAL A CA 1
ATOM 1901 C C . VAL A 1 242 ? 37.629 -3.512 -51.084 1.00 84.25 242 VAL A C 1
ATOM 1903 O O . VAL A 1 242 ? 38.024 -3.286 -52.229 1.00 84.25 242 VAL A O 1
ATOM 1906 N N . LEU A 1 243 ? 38.246 -4.392 -50.288 1.00 83.25 243 LEU A N 1
ATOM 1907 C CA . LEU A 1 243 ? 39.426 -5.159 -50.708 1.00 83.25 243 LEU A CA 1
ATOM 1908 C C . LEU A 1 243 ? 39.126 -6.053 -51.917 1.00 83.25 243 LEU A C 1
ATOM 1910 O O . LEU A 1 243 ? 39.917 -6.104 -52.861 1.00 83.25 243 LEU A O 1
ATOM 1914 N N . SER A 1 244 ? 37.963 -6.706 -51.932 1.00 79.25 244 SER A N 1
ATOM 1915 C CA . SER A 1 244 ? 37.504 -7.511 -53.066 1.00 79.25 244 SER A CA 1
ATOM 1916 C C . SER A 1 244 ? 37.368 -6.665 -54.338 1.00 79.25 244 SER A C 1
ATOM 1918 O O . SER A 1 244 ? 37.946 -7.016 -55.372 1.00 79.25 244 SER A O 1
ATOM 1920 N N . GLN A 1 245 ? 36.710 -5.502 -54.263 1.00 83.44 245 GLN A N 1
ATOM 1921 C CA . GLN A 1 245 ? 36.560 -4.588 -55.404 1.00 83.44 245 GLN A CA 1
ATOM 1922 C C . GLN A 1 245 ? 37.900 -4.031 -55.898 1.00 83.44 245 GLN A C 1
ATOM 1924 O O . GLN A 1 245 ? 38.147 -4.019 -57.106 1.00 83.44 245 GLN A O 1
ATOM 1929 N N . LEU A 1 246 ? 38.785 -3.617 -54.987 1.00 83.62 246 LEU A N 1
ATOM 1930 C CA . LEU A 1 246 ? 40.127 -3.141 -55.330 1.00 83.62 246 LEU A CA 1
ATOM 1931 C C . LEU A 1 246 ? 40.963 -4.243 -55.987 1.00 83.62 246 LEU A C 1
ATOM 1933 O O . LEU A 1 246 ? 41.635 -3.981 -56.982 1.00 83.62 246 LEU A O 1
ATOM 1937 N N . SER A 1 247 ? 40.875 -5.486 -55.506 1.00 79.38 247 SER A N 1
ATOM 1938 C CA . SER A 1 247 ? 41.569 -6.623 -56.123 1.00 79.38 247 SER A CA 1
ATOM 1939 C C . SER A 1 247 ? 41.045 -6.929 -57.533 1.00 79.38 247 SER A C 1
ATOM 1941 O O . SER A 1 247 ? 41.826 -7.228 -58.437 1.00 79.38 247 SER A O 1
ATOM 1943 N N . ALA A 1 248 ? 39.732 -6.804 -57.757 1.00 80.06 248 ALA A N 1
ATOM 1944 C CA . ALA A 1 248 ? 39.121 -6.987 -59.070 1.00 80.06 248 ALA A CA 1
ATOM 1945 C C . ALA A 1 248 ? 39.515 -5.865 -60.045 1.00 80.06 248 ALA A C 1
ATOM 1947 O O . ALA A 1 248 ? 39.786 -6.136 -61.217 1.00 80.06 248 ALA A O 1
ATOM 1948 N N . LEU A 1 249 ? 39.584 -4.619 -59.566 1.00 82.12 249 LEU A N 1
ATOM 1949 C CA . LEU A 1 249 ? 40.073 -3.474 -60.338 1.00 82.12 249 LEU A CA 1
ATOM 1950 C C . LEU A 1 249 ? 41.558 -3.611 -60.679 1.00 82.12 249 LEU A C 1
ATOM 1952 O O . LEU A 1 249 ? 41.927 -3.405 -61.831 1.00 82.12 249 LEU A O 1
ATOM 1956 N N . SER A 1 250 ? 42.388 -4.018 -59.717 1.00 81.31 250 SER A N 1
ATOM 1957 C CA . SER A 1 250 ? 43.816 -4.274 -59.928 1.00 81.31 250 SER A CA 1
ATOM 1958 C C . SER A 1 250 ? 44.041 -5.347 -60.992 1.00 81.31 250 SER A C 1
ATOM 1960 O O . SER A 1 250 ? 44.789 -5.097 -61.932 1.00 81.31 250 SER A O 1
ATOM 1962 N N . ARG A 1 251 ? 43.323 -6.479 -60.931 1.00 78.44 251 ARG A N 1
ATOM 1963 C CA . ARG A 1 251 ? 43.404 -7.506 -61.984 1.00 78.44 251 ARG A CA 1
ATOM 1964 C C . ARG A 1 251 ? 42.987 -6.961 -63.346 1.00 78.44 251 ARG A C 1
ATOM 1966 O O . ARG A 1 251 ? 43.655 -7.227 -64.335 1.00 78.44 251 ARG A O 1
ATOM 1973 N N . ARG A 1 252 ? 41.893 -6.193 -63.428 1.00 76.88 252 ARG A N 1
ATOM 1974 C CA . ARG A 1 252 ? 41.452 -5.587 -64.700 1.00 76.88 252 ARG A CA 1
ATOM 1975 C C . ARG A 1 252 ? 42.483 -4.611 -65.268 1.00 76.88 252 ARG A C 1
ATOM 1977 O O . ARG A 1 252 ? 42.679 -4.603 -66.477 1.00 76.88 252 ARG A O 1
ATOM 1984 N N . ALA A 1 253 ? 43.132 -3.820 -64.417 1.00 76.50 253 ALA A N 1
ATOM 1985 C CA . ALA A 1 253 ? 44.212 -2.927 -64.827 1.00 76.50 253 ALA A CA 1
ATOM 1986 C C . ALA A 1 253 ? 45.440 -3.709 -65.326 1.00 76.50 253 ALA A C 1
ATOM 1988 O O . ALA A 1 253 ? 46.015 -3.353 -66.349 1.00 76.50 253 ALA A O 1
ATOM 1989 N N . GLU A 1 254 ? 45.794 -4.809 -64.659 1.00 73.12 254 GLU A N 1
ATOM 1990 C CA . GLU A 1 254 ? 46.896 -5.691 -65.059 1.00 73.12 254 GLU A CA 1
ATOM 1991 C C . GLU A 1 254 ? 46.630 -6.345 -66.427 1.00 73.12 254 GLU A C 1
ATOM 1993 O O . GLU A 1 254 ? 47.474 -6.272 -67.319 1.00 73.12 254 GLU A O 1
ATOM 1998 N N . TYR A 1 255 ? 45.417 -6.860 -66.660 1.00 74.06 255 TYR A N 1
ATOM 1999 C CA . TYR A 1 255 ? 45.009 -7.375 -67.974 1.00 74.06 255 TYR A CA 1
ATOM 2000 C C . TYR A 1 255 ? 45.013 -6.305 -69.073 1.00 74.06 255 TYR A C 1
ATOM 2002 O O . TYR A 1 255 ? 45.351 -6.615 -70.210 1.00 74.06 255 TYR A O 1
ATOM 2010 N N . ALA A 1 256 ? 44.658 -5.057 -68.754 1.00 68.94 256 ALA A N 1
ATOM 2011 C CA . ALA A 1 256 ? 44.697 -3.954 -69.712 1.00 68.94 256 ALA A CA 1
ATOM 2012 C C . ALA A 1 256 ? 46.127 -3.500 -70.056 1.00 68.94 256 ALA A C 1
ATOM 2014 O O . ALA A 1 256 ? 46.329 -2.924 -71.114 1.00 68.94 256 ALA A O 1
ATOM 2015 N N . SER A 1 257 ? 47.106 -3.750 -69.180 1.00 67.06 257 SER A N 1
ATOM 2016 C CA . SER A 1 257 ? 48.523 -3.428 -69.418 1.00 67.06 257 SER A CA 1
ATOM 2017 C C . SER A 1 257 ? 49.284 -4.489 -70.222 1.00 67.06 257 SER A C 1
ATOM 2019 O O . SER A 1 257 ? 50.364 -4.212 -70.736 1.00 67.06 257 SER A O 1
ATOM 2021 N N . LEU A 1 258 ? 48.731 -5.703 -70.309 1.00 62.03 258 LEU A N 1
ATOM 2022 C CA . LEU A 1 258 ? 49.274 -6.824 -71.084 1.00 62.03 258 LEU A CA 1
ATOM 2023 C C . LEU A 1 258 ? 48.748 -6.867 -72.532 1.00 62.03 258 LEU A C 1
ATOM 2025 O O . LEU A 1 258 ? 49.169 -7.731 -73.303 1.00 62.03 258 LEU A O 1
ATOM 2029 N N . LEU A 1 259 ? 47.825 -5.964 -72.875 1.00 52.28 259 LEU A N 1
ATOM 2030 C CA . LEU A 1 259 ? 47.247 -5.738 -74.203 1.00 52.28 259 LEU A CA 1
ATOM 2031 C C . LEU A 1 259 ? 47.919 -4.526 -74.859 1.00 52.28 259 LEU A C 1
ATOM 2033 O O . LEU A 1 259 ? 48.163 -4.601 -76.083 1.00 52.28 259 LEU A O 1
#

pLDDT: mean 70.17, std 11.43, range [39.62, 88.56]

Sequence (259 aa):
MKHKVSEIIIKVDEIEVVMMWHAMWHSMNAQQVGYRLSWVAMLIRVVALVYAFGVLSFYPHPIIAARSDALLWLWVAAACYTGLLIVVLLLPINHWLRTTPFIALDTLIALALVNRAGGGYRNIFSLYSLIPSVTAALSLPSAEHHFRRAMLLGGVVIASTLGFGLSLYLDGYTPARIIELRQVDEVVLRSASYWVTGGLLAALAAMMIAWQYSRDRANALREEAAIEEERRRIATDIHDGVLSQLSALSRRAEYASLL